Protein AF-A0A7J5XEA9-F1 (afdb_monomer_lite)

pLDDT: mean 73.23, std 20.81, range [33.41, 98.12]

Radius of gyration: 46.47 Å; chains: 1; bounding box: 151×108×105 Å

Secondary structure (DSSP, 8-state):
-------------SS----------------HHHHHHHHHHH-----HHHH-----PPPP-HHHHHTT-----STT-S-TT-HHHHHHHHHHHHHHHHHHHHHHHHHTT---SPPTT-----SS-HHHHHHHHHHHHHHHHHHHHHHHHHHHHHHHHHHHHHHHHHHHHHHHHHHHHHHHHHHHHTTS----TTT-TT---------------------S-HHHHHHHHHH-SSS--SSTTSPPTTTSS--TT--HHHHS-SS--PPP------SSHHHHHHHHHHHHHHHTS--

InterPro domains:
  IPR008610 Eukaryotic rRNA processing [PF05890] (31-267)
  IPR008610 Eukaryotic rRNA processing [PTHR13028] (9-269)

Organism: Dissostichus mawsoni (NCBI:txid36200)

Foldseek 3Di:
DDDDDDDDDDPDPPDPPDDDPPPPPPPPDVPVVVVVVVCVVVDDPDDCVVVLDDDDAFADDPVCVVVVNDPPDDPPPQDPPPPVSV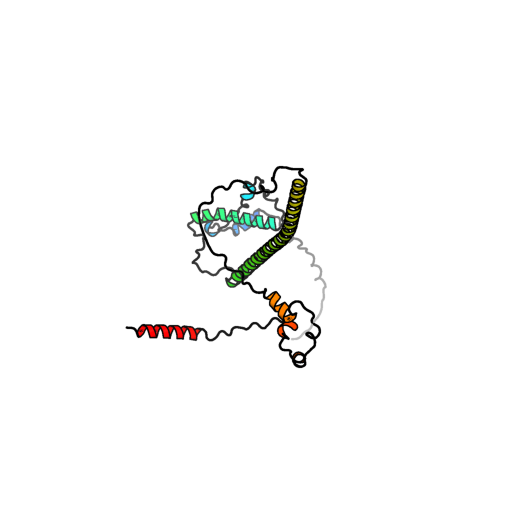VVRVVRRVVVSCVVSVVVCVVVVHDDDDDPPDDDDDPDDPVVVVVVVVVVVVVVVVVVVVVVVVVVVVCVVVVVVVVVVVVVVVVVLVVVLVVVVVCVVVVVDPDPVSVCVPPPDDPDDPDDDDDDDDDPPPDDDPVVVVCCVVPNDDDDDDPPPDQDPVNVPPCVPPPVVVVVPDPDDDDPPDPPPDPPVVVVVVVVVVVVVVVVVPD

Structure (mmCIF, N/CA/C/O backbone):
data_AF-A0A7J5XEA9-F1
#
_entry.id   AF-A0A7J5XEA9-F1
#
loop_
_atom_site.group_PDB
_atom_site.id
_atom_site.type_symbol
_atom_site.label_atom_id
_atom_site.label_alt_id
_atom_site.label_comp_id
_atom_site.label_asym_id
_atom_site.label_entity_id
_atom_site.label_seq_id
_atom_site.pdbx_PDB_ins_code
_atom_site.Cartn_x
_atom_site.Cartn_y
_atom_site.Cartn_z
_atom_site.occupancy
_atom_site.B_iso_or_equiv
_atom_site.auth_seq_id
_atom_site.auth_comp_id
_atom_site.auth_asym_id
_atom_site.auth_atom_id
_atom_site.pdbx_PDB_model_num
ATOM 1 N N . MET A 1 1 ? 85.601 32.078 -21.005 1.00 36.75 1 MET A N 1
ATOM 2 C CA . MET A 1 1 ? 85.748 33.525 -21.251 1.00 36.75 1 MET A CA 1
ATOM 3 C C . MET A 1 1 ? 84.525 34.194 -20.661 1.00 36.75 1 MET A C 1
ATOM 5 O O . MET A 1 1 ? 83.425 33.843 -21.057 1.00 36.75 1 MET A O 1
ATOM 9 N N . ILE A 1 2 ? 84.728 35.042 -19.657 1.00 41.88 2 ILE A N 1
ATOM 10 C CA . ILE A 1 2 ? 83.714 35.951 -19.114 1.00 41.88 2 ILE A CA 1
ATOM 11 C C . ILE A 1 2 ? 83.935 37.286 -19.825 1.00 41.88 2 ILE A C 1
ATOM 13 O O . ILE A 1 2 ? 85.067 37.761 -19.783 1.00 41.88 2 ILE A O 1
ATOM 17 N N . ILE A 1 3 ? 82.895 37.850 -20.447 1.00 36.53 3 ILE A N 1
ATOM 18 C CA . ILE A 1 3 ? 82.718 39.295 -20.665 1.00 36.53 3 ILE A CA 1
ATOM 19 C C . ILE A 1 3 ? 81.221 39.609 -20.518 1.00 36.53 3 ILE A C 1
ATOM 21 O O . ILE A 1 3 ? 80.367 38.798 -20.876 1.00 36.53 3 ILE A O 1
ATOM 25 N N . ASP A 1 4 ? 80.990 40.769 -19.919 1.00 33.41 4 ASP A N 1
ATOM 26 C CA . ASP A 1 4 ? 79.827 41.289 -19.219 1.00 33.41 4 ASP A CA 1
ATOM 27 C C . ASP A 1 4 ? 78.620 41.752 -20.054 1.00 33.41 4 ASP A C 1
ATOM 29 O O . ASP A 1 4 ? 78.668 41.967 -21.263 1.00 33.41 4 ASP A O 1
ATOM 33 N N . SER A 1 5 ? 77.553 41.956 -19.277 1.00 37.72 5 SER A N 1
ATOM 34 C CA . SER A 1 5 ? 76.362 42.795 -19.434 1.00 37.72 5 SER A CA 1
ATOM 35 C C . SER A 1 5 ? 76.486 44.074 -20.280 1.00 37.72 5 SER A C 1
ATOM 37 O O . SER A 1 5 ? 77.466 44.804 -20.148 1.00 37.72 5 SER A O 1
ATOM 39 N N . SER A 1 6 ? 75.396 44.463 -20.958 1.00 36.34 6 SER A N 1
ATOM 40 C CA . SER A 1 6 ? 74.521 45.581 -20.530 1.00 36.34 6 SER A CA 1
ATOM 41 C C . SER A 1 6 ? 73.713 46.193 -21.691 1.00 36.34 6 SER A C 1
ATOM 43 O O . SER A 1 6 ? 74.263 46.496 -22.747 1.00 36.34 6 SER A O 1
ATOM 45 N N . THR A 1 7 ? 72.465 46.562 -21.365 1.00 36.91 7 THR A N 1
ATOM 46 C CA . THR A 1 7 ? 71.633 47.651 -21.938 1.00 36.91 7 THR A CA 1
ATOM 47 C C . THR A 1 7 ? 70.855 47.373 -23.229 1.00 36.91 7 THR A C 1
ATOM 49 O O . THR A 1 7 ? 71.432 47.344 -24.308 1.00 36.91 7 THR A O 1
ATOM 52 N N . MET A 1 8 ? 69.524 47.265 -23.128 1.00 35.03 8 MET A N 1
ATOM 53 C CA . MET A 1 8 ? 68.585 48.356 -23.457 1.00 35.03 8 MET A CA 1
ATOM 54 C C . MET A 1 8 ? 67.147 47.846 -23.247 1.00 35.03 8 MET A C 1
ATOM 56 O O . MET A 1 8 ? 66.716 46.907 -23.912 1.00 35.03 8 MET A O 1
ATOM 60 N N . GLU A 1 9 ? 66.427 48.443 -22.302 1.00 43.31 9 GLU A N 1
ATOM 61 C CA . GLU A 1 9 ? 64.971 48.339 -22.208 1.00 43.31 9 GLU A CA 1
ATOM 62 C C . GLU A 1 9 ? 64.343 49.055 -23.413 1.00 43.31 9 GLU A C 1
ATOM 64 O O . GLU A 1 9 ? 64.758 50.160 -23.768 1.00 43.31 9 GLU A O 1
ATOM 69 N N . SER A 1 10 ? 63.335 48.440 -24.025 1.00 36.97 10 SER A N 1
ATOM 70 C CA . SER A 1 10 ? 62.311 49.152 -24.786 1.00 36.97 10 SER A CA 1
ATOM 71 C C . SER A 1 10 ? 60.970 48.499 -24.472 1.00 36.97 10 SER A C 1
ATOM 73 O O . SER A 1 10 ? 60.675 47.384 -24.901 1.00 36.97 10 SER A O 1
ATOM 75 N N . GLU A 1 11 ? 60.245 49.205 -23.618 1.00 44.25 11 GLU A N 1
ATOM 76 C CA . GLU A 1 11 ? 58.840 49.077 -23.269 1.00 44.25 11 GLU A CA 1
ATOM 77 C C . GLU A 1 11 ? 58.000 49.039 -24.552 1.00 44.25 11 GLU A C 1
ATOM 79 O O . GLU A 1 11 ? 57.943 50.056 -25.221 1.00 44.25 11 GLU A O 1
ATOM 84 N N . ASP A 1 12 ? 57.412 47.894 -24.925 1.00 39.56 12 ASP A N 1
ATOM 85 C CA . ASP A 1 12 ? 56.341 47.803 -25.947 1.00 39.56 12 ASP A CA 1
ATOM 86 C C . ASP A 1 12 ? 55.629 46.419 -25.947 1.00 39.56 12 ASP A C 1
ATOM 88 O O . ASP A 1 12 ? 55.065 45.982 -26.947 1.00 39.56 12 ASP A O 1
ATOM 92 N N . GLU A 1 13 ? 55.613 45.698 -24.818 1.00 40.38 13 GLU A N 1
ATOM 93 C CA . GLU A 1 13 ? 54.943 44.382 -24.669 1.00 40.38 13 GLU A CA 1
ATOM 94 C C . GLU A 1 13 ? 53.733 44.453 -23.711 1.00 40.38 13 GLU A C 1
ATOM 96 O O . GLU A 1 13 ? 53.419 43.514 -22.987 1.00 40.38 13 GLU A O 1
ATOM 101 N N . GLU A 1 14 ? 53.022 45.585 -23.695 1.00 41.34 14 GLU A N 1
ATOM 102 C CA . GLU A 1 14 ? 51.767 45.741 -22.944 1.00 41.34 14 GLU A CA 1
ATOM 103 C C . GLU A 1 14 ? 50.726 46.525 -23.762 1.00 41.34 14 GLU A C 1
ATOM 105 O O . GLU A 1 14 ? 50.285 47.605 -23.387 1.00 41.34 14 GLU A O 1
ATOM 110 N N . SER A 1 15 ? 50.338 46.014 -24.938 1.00 38.56 15 SER A N 1
ATOM 111 C CA . SER A 1 15 ? 49.154 46.542 -25.648 1.00 38.56 15 SER A CA 1
ATOM 112 C C . SER A 1 15 ? 48.459 45.570 -26.613 1.00 38.56 15 SER A C 1
ATOM 114 O O . SER A 1 15 ? 47.761 46.003 -27.527 1.00 38.56 15 SER A O 1
ATOM 116 N N . LEU A 1 16 ? 48.561 44.251 -26.399 1.00 37.59 16 LEU A N 1
ATOM 117 C CA . LEU A 1 16 ? 47.782 43.274 -27.180 1.00 37.59 16 LEU A CA 1
ATOM 118 C C . LEU A 1 16 ? 46.987 42.283 -26.313 1.00 37.59 16 LEU A C 1
ATOM 120 O O . LEU A 1 16 ? 46.847 41.109 -26.639 1.00 37.59 16 LEU A O 1
ATOM 124 N N . LEU A 1 17 ? 46.425 42.777 -25.207 1.00 40.62 17 LEU A N 1
ATOM 125 C CA . LEU A 1 17 ? 45.292 42.155 -24.513 1.00 40.62 17 LEU A CA 1
ATOM 126 C C . LEU A 1 17 ? 44.027 42.926 -24.896 1.00 40.62 17 LEU A C 1
ATOM 128 O O . LEU A 1 17 ? 43.591 43.830 -24.190 1.00 40.62 17 LEU A O 1
ATOM 132 N N . GLY A 1 18 ? 43.483 42.611 -26.068 1.00 43.00 18 GLY A N 1
ATOM 133 C CA . GLY A 1 18 ? 42.335 43.330 -26.616 1.00 43.00 18 GLY A CA 1
ATOM 134 C C . GLY A 1 18 ? 41.836 42.762 -27.938 1.00 43.00 18 GLY A C 1
ATOM 135 O O . GLY A 1 18 ? 41.545 43.518 -28.856 1.00 43.00 18 GLY A O 1
ATOM 136 N N . GLN A 1 19 ? 41.775 41.436 -28.062 1.00 38.62 19 GLN A N 1
ATOM 137 C CA . GLN A 1 19 ? 40.871 40.795 -29.014 1.00 38.62 19 GLN A CA 1
ATOM 138 C C . GLN A 1 19 ? 39.955 39.868 -28.228 1.00 38.62 19 GLN A C 1
ATOM 140 O O . GLN A 1 19 ? 40.273 38.720 -27.920 1.00 38.62 19 GLN A O 1
ATOM 145 N N . GLU A 1 20 ? 38.833 40.468 -27.851 1.00 44.41 20 GLU A N 1
ATOM 146 C CA . GLU A 1 20 ? 37.561 39.826 -27.571 1.00 44.41 20 GLU A CA 1
ATOM 147 C C . GLU A 1 20 ? 37.355 38.660 -28.551 1.00 44.41 20 GLU A C 1
ATOM 149 O O . GLU A 1 20 ? 37.126 38.853 -29.741 1.00 44.41 20 GLU A O 1
ATOM 154 N N . SER A 1 21 ? 37.455 37.430 -28.047 1.00 41.84 21 SER A N 1
ATOM 155 C CA . SER A 1 21 ? 36.685 36.309 -28.594 1.00 41.84 21 SER A CA 1
ATOM 156 C C . SER A 1 21 ? 35.440 36.164 -27.727 1.00 41.84 21 SER A C 1
ATOM 158 O O . SER A 1 21 ? 35.226 35.177 -27.029 1.00 41.84 21 SER A O 1
ATOM 160 N N . GLU A 1 22 ? 34.630 37.220 -27.735 1.00 46.81 22 GLU A N 1
ATOM 161 C CA . GLU A 1 22 ? 33.232 37.164 -27.332 1.00 46.81 22 GLU A CA 1
ATOM 162 C C . GLU A 1 22 ? 32.432 36.528 -28.474 1.00 46.81 22 GLU A C 1
ATOM 164 O O . GLU A 1 22 ? 31.695 37.219 -29.147 1.00 46.81 22 GLU A O 1
ATOM 169 N N . ASP A 1 23 ? 32.620 35.233 -28.744 1.00 49.41 23 ASP A N 1
ATOM 170 C CA . ASP A 1 23 ? 31.771 34.473 -29.682 1.00 49.41 23 ASP A CA 1
ATOM 171 C C . ASP A 1 23 ? 31.851 32.956 -29.406 1.00 49.41 23 ASP A C 1
ATOM 173 O O . ASP A 1 23 ? 31.978 32.123 -30.295 1.00 49.41 23 ASP A O 1
ATOM 177 N N . GLU A 1 24 ? 31.761 32.565 -28.135 1.00 50.09 24 GLU A N 1
ATOM 178 C CA . GLU A 1 24 ? 31.388 31.195 -27.731 1.00 50.09 24 GLU A CA 1
ATOM 179 C C . GLU A 1 24 ? 30.190 31.261 -26.765 1.00 50.09 24 GLU A C 1
ATOM 181 O O . GLU A 1 24 ? 30.040 30.465 -25.843 1.00 50.09 24 GLU A O 1
ATOM 186 N N . ASN A 1 25 ? 29.295 32.231 -26.970 1.00 50.66 25 ASN A N 1
ATOM 187 C CA . ASN A 1 25 ? 27.903 32.072 -26.569 1.00 50.66 25 ASN A CA 1
ATOM 188 C C . ASN A 1 25 ? 27.158 31.556 -27.797 1.00 50.66 25 ASN A C 1
ATOM 190 O O . ASN A 1 25 ? 26.399 32.287 -28.431 1.00 50.66 25 ASN A O 1
ATOM 194 N N . SER A 1 26 ? 27.437 30.301 -28.175 1.00 55.16 26 SER A N 1
ATOM 195 C CA . SER A 1 26 ? 26.545 29.608 -29.092 1.00 55.16 26 SER A CA 1
ATOM 196 C C . SER A 1 26 ? 25.183 29.606 -28.418 1.00 55.16 26 SER A C 1
ATOM 198 O O . SER A 1 26 ? 24.963 28.954 -27.396 1.00 55.16 26 SER A O 1
ATOM 200 N N . GLU A 1 27 ? 24.270 30.408 -28.958 1.00 55.38 27 GLU A N 1
ATOM 201 C CA . GLU A 1 27 ? 22.857 30.166 -28.780 1.00 55.38 27 GLU A CA 1
ATOM 202 C C . GLU A 1 27 ? 22.668 28.684 -29.096 1.00 55.38 27 GLU A C 1
ATOM 204 O O . GLU A 1 27 ? 22.742 28.261 -30.254 1.00 55.38 27 GLU A O 1
ATOM 209 N N . LEU A 1 28 ? 22.495 27.877 -28.046 1.00 59.16 28 LEU A N 1
ATOM 210 C CA . LEU A 1 28 ? 21.941 26.535 -28.114 1.00 59.16 28 LEU A CA 1
ATOM 211 C C . LEU A 1 28 ? 20.510 26.707 -28.622 1.00 59.16 28 LEU A C 1
ATOM 213 O O . LEU A 1 28 ? 19.538 26.617 -27.879 1.00 59.16 28 LEU A O 1
ATOM 217 N N . SER A 1 29 ? 20.395 27.061 -29.897 1.00 63.94 29 SER A N 1
ATOM 218 C CA . SER A 1 29 ? 19.167 26.989 -30.645 1.00 63.94 29 SER A CA 1
ATOM 219 C C . SER A 1 29 ? 18.754 25.526 -30.591 1.00 63.94 29 SER A C 1
ATOM 221 O O . SER A 1 29 ? 19.575 24.635 -30.829 1.00 63.94 29 SER A O 1
ATOM 223 N N . ASP A 1 30 ? 17.503 25.275 -30.206 1.00 72.62 30 ASP A N 1
ATOM 224 C CA . ASP A 1 30 ? 16.871 23.956 -30.254 1.00 72.62 30 ASP A CA 1
ATOM 225 C C . ASP A 1 30 ? 16.824 23.485 -31.720 1.00 72.62 30 ASP A C 1
ATOM 227 O O . ASP A 1 30 ? 15.799 23.535 -32.400 1.00 72.62 30 ASP A O 1
ATOM 231 N N . SER A 1 31 ? 17.976 23.075 -32.251 1.00 84.81 31 SER A N 1
ATOM 232 C CA . SER A 1 31 ? 18.113 22.580 -33.608 1.00 84.81 31 SER A CA 1
ATOM 233 C C . SER A 1 31 ? 17.570 21.160 -33.635 1.00 84.81 31 SER A C 1
ATOM 235 O O . SER A 1 31 ? 18.236 20.190 -33.259 1.00 84.81 31 SER A O 1
ATOM 237 N N . GLU A 1 32 ? 16.319 21.041 -34.076 1.00 88.31 32 GLU A N 1
ATOM 238 C CA . GLU A 1 32 ? 15.626 19.763 -34.230 1.00 88.31 32 GLU A CA 1
ATOM 239 C C . GLU A 1 32 ? 16.430 18.793 -35.117 1.00 88.31 32 GLU A C 1
ATOM 241 O O . GLU A 1 32 ? 16.451 17.583 -34.884 1.00 88.31 32 GLU A O 1
ATOM 246 N N . GLU A 1 33 ? 17.138 19.323 -36.116 1.00 88.19 33 GLU A N 1
ATOM 247 C CA . GLU A 1 33 ? 17.995 18.554 -37.018 1.00 88.19 33 GLU A CA 1
ATOM 248 C C . GLU A 1 33 ? 19.217 17.977 -36.296 1.00 88.19 33 GLU A C 1
ATOM 250 O O . GLU A 1 33 ? 19.519 16.793 -36.466 1.00 88.19 33 GLU A O 1
ATOM 255 N N . GLY A 1 34 ? 19.862 18.762 -35.426 1.00 88.38 34 GLY A N 1
ATOM 256 C CA . GLY A 1 34 ? 20.965 18.290 -34.585 1.00 88.38 34 GLY A CA 1
ATOM 257 C C . GLY A 1 34 ? 20.526 17.180 -33.625 1.00 88.38 34 GLY A C 1
ATOM 258 O O . GLY A 1 34 ? 21.186 16.145 -33.519 1.00 88.38 34 GLY A O 1
ATOM 259 N N . LEU A 1 35 ? 19.355 17.327 -32.995 1.00 90.69 35 LEU A N 1
ATOM 260 C CA . LEU A 1 35 ? 18.785 16.293 -32.122 1.00 90.69 35 LEU A CA 1
ATOM 261 C C . LEU A 1 35 ? 18.461 14.999 -32.883 1.00 90.69 35 LEU A C 1
ATOM 263 O O . LEU A 1 35 ? 18.727 13.906 -32.379 1.00 90.69 35 LEU A O 1
ATOM 267 N N . LYS A 1 36 ? 17.936 15.099 -34.111 1.00 91.75 36 LYS A N 1
ATOM 268 C CA . LYS A 1 36 ? 17.679 13.937 -34.980 1.00 91.75 36 LYS A CA 1
ATOM 269 C C . LYS A 1 36 ? 18.969 13.221 -35.376 1.00 91.75 36 LYS A C 1
ATOM 271 O O . LYS A 1 36 ? 18.996 11.990 -35.360 1.00 91.75 36 LYS A O 1
ATOM 276 N N . GLN A 1 37 ? 20.032 13.961 -35.692 1.00 91.50 37 GLN A N 1
ATOM 277 C CA . GLN A 1 37 ? 21.344 13.387 -36.013 1.00 91.50 37 GLN A CA 1
ATOM 278 C C . GLN A 1 37 ? 21.955 12.669 -34.801 1.00 91.50 37 GLN A C 1
ATOM 280 O O . GLN A 1 37 ? 22.388 11.521 -34.918 1.00 91.50 37 GLN A O 1
ATOM 285 N N . CYS A 1 38 ? 21.900 13.283 -33.617 1.00 91.38 38 CYS A N 1
ATOM 286 C CA . CYS A 1 38 ? 22.319 12.650 -32.365 1.00 91.38 38 CYS A CA 1
ATOM 287 C C . CYS A 1 38 ? 21.506 11.382 -32.064 1.00 91.38 38 CYS A C 1
ATOM 289 O O . CYS A 1 38 ? 22.073 10.342 -31.725 1.00 91.38 38 CYS A O 1
ATOM 291 N N . LEU A 1 39 ? 20.180 11.429 -32.238 1.00 90.81 39 LEU A N 1
ATOM 292 C CA . LEU A 1 39 ? 19.314 10.264 -32.055 1.00 90.81 39 LEU A CA 1
ATOM 293 C C . LEU A 1 39 ? 19.676 9.142 -33.029 1.00 90.81 39 LEU A C 1
ATOM 295 O O . LEU A 1 39 ? 19.713 7.987 -32.615 1.00 90.81 39 LEU A O 1
ATOM 299 N N . ALA A 1 40 ? 19.983 9.459 -34.289 1.00 89.88 40 ALA A N 1
ATOM 300 C CA . ALA A 1 40 ? 20.430 8.472 -35.269 1.00 89.88 40 ALA A CA 1
ATOM 301 C C . ALA A 1 40 ? 21.749 7.796 -34.855 1.00 89.88 40 ALA A C 1
ATOM 303 O O . ALA A 1 40 ? 21.901 6.596 -35.063 1.00 89.88 40 ALA A O 1
ATOM 304 N N . GLY A 1 41 ? 22.662 8.529 -34.207 1.00 91.31 41 GLY A N 1
ATOM 305 C CA . GLY A 1 41 ? 23.898 7.965 -33.656 1.00 91.31 41 GLY A CA 1
ATOM 306 C C . GLY A 1 41 ? 23.674 6.997 -32.485 1.00 91.31 41 GLY A C 1
ATOM 307 O O . GLY A 1 41 ? 24.395 6.008 -32.357 1.00 91.31 41 GLY A O 1
ATOM 308 N N . PHE A 1 42 ? 22.668 7.246 -31.637 1.00 89.12 42 PHE A N 1
ATOM 309 C CA . PHE A 1 42 ? 22.368 6.400 -30.470 1.00 89.12 42 PHE A CA 1
ATOM 310 C C . PHE A 1 42 ? 21.376 5.269 -30.745 1.00 89.12 42 PHE A C 1
ATOM 312 O O . PHE A 1 42 ? 21.361 4.265 -30.022 1.00 89.12 42 PHE A O 1
ATOM 319 N N . ARG A 1 43 ? 20.509 5.433 -31.746 1.00 88.38 43 ARG A N 1
ATOM 320 C CA . ARG A 1 43 ? 19.408 4.513 -32.018 1.00 88.38 43 ARG A CA 1
ATOM 321 C C . ARG A 1 43 ? 19.946 3.159 -32.472 1.00 88.38 43 ARG A C 1
ATOM 323 O O . ARG A 1 43 ? 20.556 3.029 -33.526 1.00 88.38 43 ARG A O 1
ATOM 330 N N . LYS A 1 44 ? 19.640 2.126 -31.688 1.00 86.81 44 LYS A N 1
ATOM 331 C CA . LYS A 1 44 ? 19.866 0.724 -32.052 1.00 86.81 44 LYS A CA 1
ATOM 332 C C . LYS A 1 44 ? 18.547 0.098 -32.489 1.00 86.81 44 LYS A C 1
ATOM 334 O O . LYS A 1 44 ? 17.602 0.018 -31.699 1.00 86.81 44 LYS A O 1
ATOM 339 N N . ASP A 1 45 ? 18.485 -0.370 -33.729 1.00 85.56 45 ASP A N 1
ATOM 340 C CA . ASP A 1 45 ? 17.323 -1.090 -34.253 1.00 85.56 45 ASP A CA 1
ATOM 341 C C . ASP A 1 45 ? 17.370 -2.561 -33.807 1.00 85.56 45 ASP A C 1
ATOM 343 O O . ASP A 1 45 ? 17.749 -3.460 -34.552 1.00 85.56 45 ASP A O 1
ATOM 347 N N . LEU A 1 46 ? 17.017 -2.791 -32.541 1.00 88.88 46 LEU A N 1
ATOM 348 C CA . LEU A 1 46 ? 16.886 -4.124 -31.946 1.00 88.88 46 LEU A CA 1
ATOM 349 C C . LEU A 1 46 ? 15.427 -4.610 -32.007 1.00 88.88 46 LEU A C 1
ATOM 351 O O . LEU A 1 46 ? 14.504 -3.782 -31.954 1.00 88.88 46 LEU A O 1
ATOM 355 N N . PRO A 1 47 ? 15.185 -5.934 -32.069 1.00 89.19 47 PRO A N 1
ATOM 356 C CA . PRO A 1 47 ? 13.852 -6.494 -31.894 1.00 89.19 47 PRO A CA 1
ATOM 357 C C . PRO A 1 47 ? 13.236 -6.030 -30.571 1.00 89.19 47 PRO A C 1
ATOM 359 O O . PRO A 1 47 ? 13.904 -5.978 -29.540 1.00 89.19 47 PRO A O 1
ATOM 362 N N . TRP A 1 48 ? 11.935 -5.734 -30.576 1.00 88.00 48 TRP A N 1
ATOM 363 C CA . TRP A 1 48 ? 11.250 -5.219 -29.385 1.00 88.00 48 TRP A CA 1
ATOM 364 C C . TRP A 1 48 ? 11.399 -6.129 -28.154 1.00 88.00 48 TRP A C 1
ATOM 366 O O . TRP A 1 48 ? 11.542 -5.627 -27.045 1.00 88.00 48 TRP A O 1
ATOM 376 N N . ALA A 1 49 ? 11.449 -7.452 -28.341 1.00 86.81 49 ALA A N 1
ATOM 377 C CA . ALA A 1 49 ? 11.627 -8.414 -27.251 1.00 86.81 49 ALA A CA 1
ATOM 378 C C . ALA A 1 49 ? 12.926 -8.209 -26.441 1.00 86.81 49 ALA A C 1
ATOM 380 O O . ALA A 1 49 ? 12.976 -8.606 -25.281 1.00 86.81 49 ALA A O 1
ATOM 381 N N . GLU A 1 50 ? 13.953 -7.584 -27.025 1.00 88.19 50 GLU A N 1
ATOM 382 C CA . GLU A 1 50 ? 15.211 -7.257 -26.339 1.00 88.19 50 GLU A CA 1
ATOM 383 C C . GLU A 1 50 ? 15.181 -5.872 -25.682 1.00 88.19 50 GLU A C 1
ATOM 385 O O . GLU A 1 50 ? 15.883 -5.637 -24.700 1.00 88.19 50 GLU A O 1
ATOM 390 N N . ARG A 1 51 ? 14.360 -4.953 -26.204 1.00 89.31 51 ARG A N 1
ATOM 391 C CA . ARG A 1 51 ? 14.204 -3.600 -25.654 1.00 89.31 51 ARG A CA 1
ATOM 392 C C . ARG A 1 51 ? 13.216 -3.553 -24.491 1.00 89.31 51 ARG A C 1
ATOM 394 O O . ARG A 1 51 ? 13.463 -2.846 -23.518 1.00 89.31 51 ARG A O 1
ATOM 401 N N . LEU A 1 52 ? 12.114 -4.305 -24.598 1.00 89.56 52 LEU A N 1
ATOM 402 C CA . LEU A 1 52 ? 10.992 -4.343 -23.648 1.00 89.56 52 LEU A CA 1
ATOM 403 C C . LEU A 1 52 ? 10.457 -2.952 -23.268 1.00 89.56 52 LEU A C 1
ATOM 405 O O . LEU A 1 52 ? 9.916 -2.751 -22.179 1.00 89.56 52 LEU A O 1
ATOM 409 N N . ASP A 1 53 ? 10.601 -1.990 -24.176 1.00 90.88 53 ASP A N 1
ATOM 410 C CA . ASP A 1 53 ? 10.183 -0.610 -24.017 1.00 90.88 53 ASP A CA 1
ATOM 411 C C . ASP A 1 53 ? 8.722 -0.432 -24.445 1.00 90.88 53 ASP A C 1
ATOM 413 O O . ASP A 1 53 ? 8.284 -0.951 -25.471 1.00 90.88 53 ASP A O 1
ATOM 417 N N . MET A 1 54 ? 7.942 0.288 -23.636 1.00 89.62 54 MET A N 1
ATOM 418 C CA . MET A 1 54 ? 6.533 0.584 -23.908 1.00 89.62 54 MET A CA 1
ATOM 419 C C . MET A 1 54 ? 6.247 2.043 -23.572 1.00 89.62 54 MET A C 1
ATOM 421 O O . MET A 1 54 ? 6.506 2.499 -22.457 1.00 89.62 54 MET A O 1
ATOM 425 N N . THR A 1 55 ? 5.676 2.767 -24.527 1.00 89.81 55 THR A N 1
ATOM 426 C CA . THR A 1 55 ? 5.275 4.167 -24.378 1.00 89.81 55 THR A CA 1
ATOM 427 C C . THR A 1 55 ? 3.755 4.251 -24.330 1.00 89.81 55 THR A C 1
ATOM 429 O O . THR A 1 55 ? 3.084 4.445 -25.340 1.00 89.81 55 THR A O 1
ATOM 432 N N . ASN A 1 56 ? 3.204 4.091 -23.126 1.00 86.81 56 ASN A N 1
ATOM 433 C CA . ASN A 1 56 ? 1.760 4.009 -22.928 1.00 86.81 56 ASN A CA 1
ATOM 434 C C . ASN A 1 56 ? 1.200 5.202 -22.153 1.00 86.81 56 ASN A C 1
ATOM 436 O O . ASN A 1 56 ? 1.838 5.758 -21.253 1.00 86.81 56 ASN A O 1
ATOM 440 N N . LEU A 1 57 ? -0.047 5.528 -22.488 1.00 84.62 57 LEU A N 1
ATOM 441 C CA . LEU A 1 57 ? -0.917 6.405 -21.711 1.00 84.62 57 LEU A CA 1
ATOM 442 C C . LEU A 1 57 ? -1.444 5.673 -20.460 1.00 84.62 57 LEU A C 1
ATOM 444 O O . LEU A 1 57 ? -1.439 4.439 -20.423 1.00 84.62 57 LEU A O 1
ATOM 448 N N . PRO A 1 58 ? -1.885 6.401 -19.417 1.00 84.75 58 PRO A N 1
ATOM 449 C CA . PRO A 1 58 ? -2.423 5.790 -18.203 1.00 84.75 58 PRO A CA 1
ATOM 450 C C . PRO A 1 58 ? -3.638 4.899 -18.486 1.00 84.75 58 PRO A C 1
ATOM 452 O O . PRO A 1 58 ? -4.503 5.240 -19.293 1.00 84.75 58 PRO A O 1
ATOM 455 N N . ALA A 1 59 ? -3.723 3.771 -17.773 1.00 83.75 59 ALA A N 1
ATOM 456 C CA . ALA A 1 59 ? -4.872 2.880 -17.852 1.00 83.75 59 ALA A CA 1
ATOM 457 C C . ALA A 1 59 ? -6.147 3.593 -17.392 1.00 83.75 59 ALA A C 1
ATOM 459 O O . ALA A 1 59 ? -6.160 4.319 -16.394 1.00 83.75 59 ALA A O 1
ATOM 460 N N . GLU A 1 60 ? -7.240 3.324 -18.095 1.00 75.25 60 GLU A N 1
ATOM 461 C CA . GLU A 1 60 ? -8.544 3.857 -17.744 1.00 75.25 60 GLU A CA 1
ATOM 462 C C . GLU A 1 60 ? -9.038 3.270 -16.419 1.00 75.25 60 GLU A C 1
ATOM 464 O O . GLU A 1 60 ? -8.954 2.064 -16.166 1.00 75.25 60 GLU A O 1
ATOM 469 N N . ASP A 1 61 ? -9.601 4.121 -15.565 1.00 73.44 61 ASP A N 1
ATOM 470 C CA . ASP A 1 61 ? -10.084 3.674 -14.269 1.00 73.44 61 ASP A CA 1
ATOM 471 C C . ASP A 1 61 ? -11.471 3.022 -14.391 1.00 73.44 61 ASP A C 1
ATOM 473 O O . ASP A 1 61 ? -12.501 3.692 -14.491 1.00 73.44 61 ASP A O 1
ATOM 477 N N . ILE A 1 62 ? -11.485 1.688 -14.395 1.00 71.00 62 ILE A N 1
ATOM 478 C CA . ILE A 1 62 ? -12.689 0.856 -14.546 1.00 71.00 62 ILE A CA 1
ATOM 479 C C . ILE A 1 62 ? -13.731 1.181 -13.464 1.00 71.00 62 ILE A C 1
ATOM 481 O O . ILE A 1 62 ? -14.930 1.155 -13.738 1.00 71.00 62 ILE A O 1
ATOM 485 N N . ILE A 1 63 ? -13.290 1.529 -12.249 1.00 69.12 63 ILE A N 1
ATOM 486 C CA . ILE A 1 63 ? -14.186 1.838 -11.125 1.00 69.12 63 ILE A CA 1
ATOM 487 C C . ILE A 1 63 ? -14.878 3.184 -11.364 1.00 69.12 63 ILE A C 1
ATOM 489 O O . ILE A 1 63 ? -16.099 3.269 -11.271 1.00 69.12 63 ILE A O 1
ATOM 493 N N . TYR A 1 64 ? -14.132 4.212 -11.773 1.00 67.44 64 TYR A N 1
ATOM 494 C CA . TYR A 1 64 ? -14.714 5.520 -12.102 1.00 67.44 64 TYR A CA 1
ATOM 495 C C . TYR A 1 64 ? -15.636 5.455 -13.321 1.00 67.44 64 TYR A C 1
ATOM 497 O O . TYR A 1 64 ? -16.690 6.093 -13.328 1.00 67.44 64 TYR A O 1
ATOM 505 N N . LYS A 1 65 ? -15.280 4.640 -14.323 1.00 64.56 65 LYS A N 1
ATOM 506 C CA . LYS A 1 65 ? -16.145 4.361 -15.474 1.00 64.56 65 LYS A CA 1
ATOM 507 C C . LYS A 1 65 ? -17.452 3.686 -15.059 1.00 64.56 65 LYS A C 1
ATOM 509 O O . LYS A 1 65 ? -18.509 4.085 -15.542 1.00 64.56 65 LYS A O 1
ATOM 514 N N . ALA A 1 66 ? -17.393 2.705 -14.159 1.00 63.75 66 ALA A N 1
ATOM 515 C CA . ALA A 1 66 ? -18.578 2.027 -13.636 1.00 63.75 66 ALA A CA 1
ATOM 516 C C . ALA A 1 66 ? -19.461 2.956 -12.782 1.00 63.75 66 ALA A C 1
ATOM 518 O O . ALA A 1 66 ? -20.682 2.839 -12.808 1.00 63.75 66 ALA A O 1
ATOM 519 N N . GLU A 1 67 ? -18.863 3.920 -12.079 1.00 70.31 67 GLU A N 1
ATOM 520 C CA . GLU A 1 67 ? -19.572 4.952 -11.308 1.00 70.31 67 GLU A CA 1
ATOM 521 C C . GLU A 1 67 ? -20.142 6.095 -12.174 1.00 70.31 67 GLU A C 1
ATOM 523 O O . GLU A 1 67 ? -20.721 7.044 -11.644 1.00 70.31 67 GLU A O 1
ATOM 528 N N . GLY A 1 68 ? -19.992 6.038 -13.505 1.00 55.84 68 GLY A N 1
ATOM 529 C CA . GLY A 1 68 ? -20.525 7.042 -14.433 1.00 55.84 68 GLY A CA 1
ATOM 530 C C . GLY A 1 68 ? -19.837 8.411 -14.352 1.00 55.84 68 GLY A C 1
ATOM 531 O O . GLY A 1 68 ? -20.278 9.366 -14.994 1.00 55.84 68 GLY A O 1
ATOM 532 N N . LYS A 1 69 ? -18.741 8.529 -13.593 1.00 56.91 69 LYS A N 1
ATOM 533 C CA . LYS A 1 69 ? -17.898 9.725 -13.588 1.00 56.91 69 LYS A CA 1
ATOM 534 C C . LYS A 1 69 ? -16.966 9.654 -14.792 1.00 56.91 69 LYS A C 1
ATOM 536 O O . LYS A 1 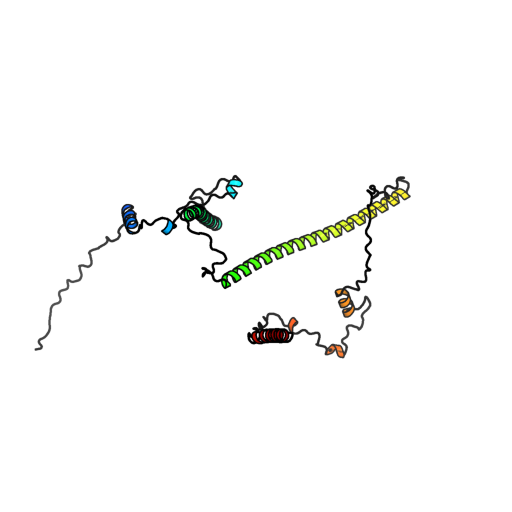69 ? -16.186 8.715 -14.934 1.00 56.91 69 LYS A O 1
ATOM 541 N N . LYS A 1 70 ? -17.045 10.655 -15.676 1.00 52.31 70 LYS A N 1
ATOM 542 C CA . LYS A 1 70 ? -16.092 10.794 -16.787 1.00 52.31 70 LYS A CA 1
ATOM 543 C C . LYS A 1 70 ? -14.669 10.795 -16.209 1.00 52.31 70 LYS A C 1
ATOM 545 O O . LYS A 1 70 ? -14.464 11.463 -15.192 1.00 52.31 70 LYS A O 1
ATOM 550 N N . PRO A 1 71 ? -13.705 10.074 -16.812 1.00 54.53 71 PRO A N 1
ATOM 551 C CA . PRO A 1 71 ? -12.322 10.154 -16.370 1.00 54.53 71 PRO A CA 1
ATOM 552 C C . PRO A 1 71 ? -11.892 11.618 -16.482 1.00 54.53 71 PRO A C 1
ATOM 554 O O . PRO A 1 71 ? -11.901 12.185 -17.573 1.00 54.53 71 PRO A O 1
ATOM 557 N N . ALA A 1 72 ? -11.602 12.247 -15.342 1.00 50.78 72 ALA A N 1
ATOM 558 C CA . ALA A 1 72 ? -11.216 13.656 -15.299 1.00 50.78 72 ALA A CA 1
ATOM 559 C C . ALA A 1 72 ? -9.871 13.891 -16.000 1.00 50.78 72 ALA A C 1
ATOM 561 O O . ALA A 1 72 ? -9.600 14.977 -16.488 1.00 50.78 72 ALA A O 1
ATOM 562 N N . VAL A 1 73 ? -9.047 12.852 -16.120 1.00 54.91 73 VAL A N 1
ATOM 563 C CA . VAL A 1 73 ? -7.679 13.007 -16.593 1.00 54.91 73 VAL A CA 1
ATOM 564 C C . VAL A 1 73 ? -7.603 12.731 -18.091 1.00 54.91 73 VAL A C 1
ATOM 566 O O . VAL A 1 73 ? -7.275 11.632 -18.533 1.00 54.91 73 VAL A O 1
ATOM 569 N N . LYS A 1 74 ? -7.910 13.756 -18.888 1.00 54.53 74 LYS A N 1
ATOM 570 C CA . LYS A 1 74 ? -7.225 13.932 -20.174 1.00 54.53 74 LYS A CA 1
ATOM 571 C C . LYS A 1 74 ? -5.803 14.419 -19.866 1.00 54.53 74 LYS A C 1
ATOM 573 O O . LYS A 1 74 ? -5.604 15.105 -18.864 1.00 54.53 74 LYS A O 1
ATOM 578 N N . ASN A 1 75 ? -4.825 14.026 -20.683 1.00 50.72 75 ASN A N 1
ATOM 579 C CA . ASN A 1 75 ? -3.416 14.405 -20.512 1.00 50.72 75 ASN A CA 1
ATOM 580 C C . ASN A 1 75 ? -3.291 15.909 -20.192 1.00 50.72 75 ASN A C 1
ATOM 582 O O . ASN A 1 75 ? -3.691 16.729 -21.015 1.00 50.72 75 ASN A O 1
ATOM 586 N N . GLY A 1 76 ? -2.773 16.246 -19.003 1.00 57.88 76 GLY A N 1
ATOM 587 C CA . GLY A 1 76 ? -2.485 17.627 -18.589 1.00 57.88 76 GLY A CA 1
ATOM 588 C C . GLY A 1 76 ? -3.289 18.187 -17.407 1.00 57.88 76 GLY A C 1
ATOM 589 O O . GLY A 1 76 ? -2.893 19.223 -16.893 1.00 57.88 76 GLY A O 1
ATOM 590 N N . ASP A 1 77 ? -4.352 17.521 -16.938 1.00 64.75 77 ASP A N 1
ATOM 591 C CA . ASP A 1 77 ? -5.205 18.047 -15.843 1.00 64.75 77 ASP A CA 1
ATOM 592 C C . ASP A 1 77 ? -4.907 17.421 -14.462 1.00 64.75 77 ASP A C 1
ATOM 594 O O . ASP A 1 77 ? -5.699 17.508 -13.524 1.00 64.75 77 ASP A O 1
ATOM 598 N N . VAL A 1 78 ? -3.772 16.724 -14.326 1.00 69.88 78 VAL A N 1
ATOM 599 C CA . VAL A 1 78 ? -3.316 16.212 -13.024 1.00 69.88 78 VAL A CA 1
ATOM 600 C C . VAL A 1 78 ? -2.628 17.348 -12.292 1.00 69.88 78 VAL A C 1
ATOM 602 O O . VAL A 1 78 ? -1.647 17.888 -12.799 1.00 69.88 78 VAL A O 1
ATOM 605 N N . ASN A 1 79 ? -3.101 17.678 -11.091 1.00 80.69 79 ASN A N 1
ATOM 606 C CA . ASN A 1 79 ? -2.416 18.647 -10.251 1.00 80.69 79 ASN A CA 1
ATOM 607 C C . ASN A 1 79 ? -1.042 18.078 -9.835 1.00 80.69 79 ASN A C 1
ATOM 609 O O . ASN A 1 79 ? -1.010 17.089 -9.095 1.00 80.69 79 ASN A O 1
ATOM 613 N N . PRO A 1 80 ? 0.086 18.665 -10.284 1.00 80.94 80 PRO A N 1
ATOM 614 C CA . PRO A 1 80 ? 1.414 18.144 -9.974 1.00 80.94 80 PRO A CA 1
ATOM 615 C C . PRO A 1 80 ? 1.753 18.232 -8.482 1.00 80.94 80 PRO A C 1
ATOM 617 O O . PRO A 1 80 ? 2.565 17.432 -8.017 1.00 80.94 80 PRO A O 1
ATOM 620 N N . ASP A 1 81 ? 1.114 19.133 -7.731 1.00 88.56 81 ASP A N 1
ATOM 621 C CA . ASP A 1 81 ? 1.360 19.332 -6.299 1.00 88.56 81 ASP A CA 1
ATOM 622 C C . ASP A 1 81 ? 0.597 18.329 -5.414 1.00 88.56 81 ASP A C 1
ATOM 624 O O . ASP A 1 81 ? 0.915 18.171 -4.234 1.00 88.56 81 ASP A O 1
ATOM 628 N N . ASP A 1 82 ? -0.403 17.625 -5.960 1.00 90.81 82 ASP A N 1
ATOM 629 C CA . ASP A 1 82 ? -1.115 16.568 -5.238 1.00 90.81 82 ASP A CA 1
ATOM 630 C C . ASP A 1 82 ? -0.416 15.217 -5.437 1.00 90.81 82 ASP A C 1
ATOM 632 O O . ASP A 1 82 ? -0.621 14.506 -6.427 1.00 90.81 82 ASP A O 1
ATOM 636 N N . ASP A 1 83 ? 0.388 14.838 -4.443 1.00 92.19 83 ASP A N 1
ATOM 637 C CA . ASP A 1 83 ? 1.105 13.564 -4.408 1.00 92.19 83 ASP A CA 1
ATOM 638 C C . ASP A 1 83 ? 0.189 12.356 -4.648 1.00 92.19 83 ASP A C 1
ATOM 640 O O . ASP A 1 83 ? 0.586 11.418 -5.333 1.00 92.19 83 ASP A O 1
ATOM 644 N N . PHE A 1 84 ? -1.046 12.345 -4.133 1.00 88.81 84 PHE A N 1
ATOM 645 C CA . PHE A 1 84 ? -1.921 11.182 -4.302 1.00 88.81 84 PHE A CA 1
ATOM 646 C C . PHE A 1 84 ? -2.384 11.022 -5.746 1.00 88.81 84 PHE A C 1
ATOM 648 O O . PHE A 1 84 ? -2.447 9.898 -6.250 1.00 88.81 84 PHE A O 1
ATOM 655 N N . GLN A 1 85 ? -2.699 12.132 -6.412 1.00 86.50 85 GLN A N 1
ATOM 656 C CA . GLN A 1 85 ? -3.085 12.114 -7.821 1.00 86.50 85 GLN A CA 1
ATOM 657 C C . GLN A 1 85 ? -1.899 11.732 -8.703 1.00 86.50 85 GLN A C 1
ATOM 659 O O . GLN A 1 85 ? -2.048 10.902 -9.602 1.00 86.50 85 GLN A O 1
ATOM 664 N N . ARG A 1 86 ? -0.714 12.267 -8.397 1.00 88.81 86 ARG A N 1
ATOM 665 C CA . ARG A 1 86 ? 0.525 11.975 -9.119 1.00 88.81 86 ARG A CA 1
ATOM 666 C C . ARG A 1 86 ? 0.946 10.507 -8.984 1.00 88.81 86 ARG A C 1
ATOM 668 O O . ARG A 1 86 ? 1.180 9.842 -9.990 1.00 88.81 86 ARG A O 1
ATOM 675 N N . GLU A 1 87 ? 0.949 9.959 -7.770 1.00 90.94 87 GLU A N 1
ATOM 676 C CA . GLU A 1 87 ? 1.251 8.539 -7.525 1.00 90.94 87 GLU A CA 1
ATOM 677 C C . GLU A 1 87 ? 0.212 7.612 -8.172 1.00 90.94 87 GLU A C 1
ATOM 679 O O . GLU A 1 87 ? 0.560 6.576 -8.746 1.00 90.94 87 GLU A O 1
ATOM 684 N N . MET A 1 88 ? -1.073 7.989 -8.136 1.00 88.81 88 MET A N 1
ATOM 685 C CA . MET A 1 88 ? -2.122 7.230 -8.817 1.00 88.81 88 MET A CA 1
ATOM 686 C C . MET A 1 88 ? -1.914 7.233 -10.334 1.00 88.81 88 MET A C 1
ATOM 688 O O . MET A 1 88 ? -2.073 6.192 -10.969 1.00 88.81 88 MET A O 1
ATOM 692 N N . PHE A 1 89 ? -1.518 8.363 -10.921 1.00 88.12 89 PHE A N 1
ATOM 693 C CA . PHE A 1 89 ? -1.215 8.452 -12.347 1.00 88.12 89 PHE A CA 1
ATOM 694 C C . PHE A 1 89 ? -0.068 7.511 -12.743 1.00 88.12 89 PHE A C 1
ATOM 696 O O . PHE A 1 89 ? -0.231 6.708 -13.664 1.00 88.12 89 PHE A O 1
ATOM 703 N N . PHE A 1 90 ? 1.046 7.524 -12.002 1.00 90.38 90 PHE A N 1
ATOM 704 C CA . PHE A 1 90 ? 2.171 6.611 -12.243 1.00 90.38 90 PHE A CA 1
ATOM 705 C C . PHE A 1 90 ? 1.767 5.145 -12.105 1.00 90.38 90 PHE A C 1
ATOM 707 O O . PHE A 1 90 ? 2.133 4.310 -12.935 1.00 90.38 90 PHE A O 1
ATOM 714 N N . TYR A 1 91 ? 0.956 4.829 -11.094 1.00 92.31 91 TYR A N 1
ATOM 715 C CA . TYR A 1 91 ? 0.427 3.484 -10.909 1.00 92.31 91 TYR A CA 1
ATOM 716 C C . TYR A 1 91 ? -0.420 3.030 -12.105 1.00 92.31 91 TYR A C 1
ATOM 718 O O . TYR A 1 91 ? -0.262 1.909 -12.587 1.00 92.31 91 TYR A O 1
ATOM 726 N N . ARG A 1 92 ? -1.292 3.901 -12.626 1.00 90.31 92 ARG A N 1
ATOM 727 C CA . ARG A 1 92 ? -2.138 3.601 -13.792 1.00 90.31 92 ARG A CA 1
ATOM 728 C C . ARG A 1 92 ? -1.338 3.480 -15.081 1.00 90.31 92 ARG A C 1
ATOM 730 O O . ARG A 1 92 ? -1.657 2.627 -15.905 1.00 90.31 92 ARG A O 1
ATOM 737 N N . GLN A 1 93 ? -0.297 4.287 -15.255 1.00 91.19 93 GLN A N 1
ATOM 738 C CA . GLN A 1 93 ? 0.610 4.167 -16.393 1.00 91.19 93 GLN A CA 1
ATOM 739 C C . GLN A 1 93 ? 1.365 2.834 -16.363 1.00 91.19 93 GLN A C 1
ATOM 741 O O . GLN A 1 93 ? 1.362 2.109 -17.356 1.00 91.19 93 GLN A O 1
ATOM 746 N N . ALA A 1 94 ? 1.909 2.448 -15.205 1.00 93.62 94 ALA A N 1
ATOM 747 C CA . ALA A 1 94 ? 2.533 1.139 -15.020 1.00 93.62 94 ALA A CA 1
ATOM 748 C C . ALA A 1 94 ? 1.535 -0.022 -15.203 1.00 93.62 94 ALA A C 1
ATOM 750 O O . ALA A 1 94 ? 1.884 -1.089 -15.699 1.00 93.62 94 ALA A O 1
ATOM 751 N N . GLN A 1 95 ? 0.271 0.170 -14.824 1.00 92.81 95 GLN A N 1
ATOM 752 C CA . GLN A 1 95 ? -0.770 -0.826 -15.057 1.00 92.81 95 GLN A CA 1
ATOM 753 C C . GLN A 1 95 ? -1.033 -1.029 -16.556 1.00 92.81 95 GLN A C 1
ATOM 755 O O . GLN A 1 95 ? -1.115 -2.174 -16.997 1.00 92.81 95 GLN A O 1
ATOM 760 N N . ALA A 1 96 ? -1.146 0.052 -17.336 1.00 91.94 96 ALA A N 1
ATOM 761 C CA . ALA A 1 96 ? -1.347 -0.028 -18.784 1.00 91.94 96 ALA A CA 1
ATOM 762 C C . ALA A 1 96 ? -0.188 -0.752 -19.475 1.00 91.94 96 ALA A C 1
ATOM 764 O O . ALA A 1 96 ? -0.416 -1.652 -20.278 1.00 91.94 96 ALA A O 1
ATOM 765 N N . THR A 1 97 ? 1.057 -0.416 -19.123 1.00 93.31 97 THR A N 1
ATOM 766 C CA . THR A 1 97 ? 2.238 -1.078 -19.702 1.00 93.31 97 THR A CA 1
ATOM 767 C C . THR A 1 97 ? 2.261 -2.570 -19.415 1.00 93.31 97 THR A C 1
ATOM 769 O O . THR A 1 97 ? 2.529 -3.351 -20.321 1.00 93.31 97 THR A O 1
ATOM 772 N N . VAL A 1 98 ? 1.911 -2.998 -18.200 1.00 93.19 98 VAL A N 1
ATOM 773 C CA . VAL A 1 98 ? 1.831 -4.429 -17.872 1.00 93.19 98 VAL A CA 1
ATOM 774 C C . VAL A 1 98 ? 0.719 -5.126 -18.663 1.00 93.19 98 VAL A C 1
ATOM 776 O O . VAL A 1 98 ? 0.932 -6.233 -19.156 1.00 93.19 98 VAL A O 1
ATOM 779 N N . LEU A 1 99 ? -0.452 -4.499 -18.806 1.00 92.50 99 LEU A N 1
ATOM 780 C CA . LEU A 1 99 ? -1.574 -5.080 -19.551 1.00 92.50 99 LEU A CA 1
ATOM 781 C C . LEU A 1 99 ? -1.251 -5.288 -21.034 1.00 92.50 99 LEU A C 1
ATOM 783 O O . LEU A 1 99 ? -1.639 -6.318 -21.582 1.00 92.50 99 LEU A O 1
ATOM 787 N N . ASP A 1 100 ? -0.503 -4.372 -21.646 1.00 92.12 100 ASP A N 1
ATOM 788 C CA . ASP A 1 100 ? -0.107 -4.471 -23.053 1.00 92.12 100 ASP A CA 1
ATOM 789 C C . ASP A 1 100 ? 1.126 -5.367 -23.256 1.00 92.12 100 ASP A C 1
ATOM 791 O O . ASP A 1 100 ? 1.197 -6.133 -24.219 1.00 92.12 100 ASP A O 1
ATOM 795 N N . ALA A 1 101 ? 2.094 -5.332 -22.335 1.00 93.19 101 ALA A N 1
ATOM 796 C CA . ALA A 1 101 ? 3.332 -6.100 -22.452 1.00 93.19 101 ALA A CA 1
ATOM 797 C C . ALA A 1 101 ? 3.129 -7.605 -22.215 1.00 93.19 101 ALA A C 1
ATOM 799 O O . ALA A 1 101 ? 3.730 -8.424 -22.908 1.00 93.19 101 ALA A O 1
ATOM 800 N N . LEU A 1 102 ? 2.274 -8.005 -21.265 1.00 93.00 102 LEU A N 1
ATOM 801 C CA . LEU A 1 102 ? 2.022 -9.422 -20.967 1.00 93.00 102 LEU A CA 1
ATOM 802 C C . LEU A 1 102 ? 1.546 -10.258 -22.176 1.00 93.00 102 LEU A C 1
ATOM 804 O O . LEU A 1 102 ? 2.100 -11.346 -22.383 1.00 93.00 102 LEU A O 1
ATOM 808 N N . PRO A 1 103 ? 0.559 -9.825 -22.988 1.00 93.19 103 PRO A N 1
ATOM 809 C CA . PRO A 1 103 ? 0.157 -10.572 -24.176 1.00 93.19 103 PRO A CA 1
ATOM 810 C C . PRO A 1 103 ? 1.250 -10.580 -25.248 1.00 93.19 103 PRO A C 1
ATOM 812 O O . PRO A 1 103 ? 1.413 -11.597 -25.920 1.00 93.19 103 PRO A O 1
ATOM 815 N N . LEU A 1 104 ? 2.027 -9.502 -25.395 1.00 92.19 104 LEU A N 1
ATOM 816 C CA . LEU A 1 104 ? 3.159 -9.464 -26.325 1.00 92.19 104 LEU A CA 1
ATOM 817 C C . LEU A 1 104 ? 4.240 -10.482 -25.929 1.00 92.19 104 LEU A C 1
ATOM 819 O O . LEU A 1 104 ? 4.633 -11.309 -26.747 1.00 92.19 104 LEU A O 1
ATOM 823 N N . LEU A 1 105 ? 4.642 -10.510 -24.658 1.00 93.38 105 LEU A N 1
ATOM 824 C CA . LEU A 1 105 ? 5.603 -11.486 -24.128 1.00 93.38 105 LEU A CA 1
ATOM 825 C C . LEU A 1 105 ? 5.117 -12.931 -24.287 1.00 93.38 105 LEU A C 1
ATOM 827 O O . LEU A 1 105 ? 5.895 -13.818 -24.637 1.00 93.38 105 LEU A O 1
ATOM 831 N N . SER A 1 106 ? 3.815 -13.156 -24.097 1.00 93.12 106 SER A N 1
ATOM 832 C CA . SER A 1 106 ? 3.200 -14.473 -24.285 1.00 93.12 106 SER A CA 1
ATOM 833 C C . SER A 1 106 ? 3.256 -14.928 -25.749 1.00 93.12 106 SER A C 1
ATOM 835 O O . SER A 1 106 ? 3.534 -16.097 -26.004 1.00 93.12 106 SER A O 1
ATOM 837 N N . LYS A 1 107 ? 3.060 -14.017 -26.719 1.00 93.00 107 LYS A N 1
ATOM 838 C CA . LYS A 1 107 ? 3.220 -14.310 -28.160 1.00 93.00 107 LYS A CA 1
ATOM 839 C C . LYS A 1 107 ? 4.657 -14.687 -28.521 1.00 93.00 107 LYS A C 1
ATOM 841 O O . LYS A 1 107 ? 4.858 -15.532 -29.386 1.00 93.00 107 LYS A O 1
ATOM 846 N N . HIS A 1 108 ? 5.640 -14.092 -27.847 1.00 91.69 108 HIS A N 1
ATOM 847 C CA . HIS A 1 108 ? 7.056 -14.434 -28.003 1.00 91.69 108 HIS A CA 1
ATOM 848 C C . HIS A 1 108 ? 7.477 -15.695 -27.226 1.00 91.69 108 HIS A C 1
ATOM 850 O O . HIS A 1 108 ? 8.635 -16.093 -27.303 1.00 91.69 108 HIS A O 1
ATOM 856 N N . GLY A 1 109 ? 6.564 -16.337 -26.485 1.00 91.00 109 GLY A N 1
ATOM 857 C CA . GLY A 1 109 ? 6.849 -17.561 -25.733 1.00 91.00 109 GLY A CA 1
ATOM 858 C C . GLY A 1 109 ? 7.694 -17.350 -24.472 1.00 91.00 109 GLY A C 1
ATOM 859 O O . GLY A 1 109 ? 8.272 -18.308 -23.962 1.00 91.00 109 GLY A O 1
ATOM 860 N N . ILE A 1 110 ? 7.778 -16.119 -23.954 1.00 92.69 110 ILE A N 1
ATOM 861 C CA . ILE A 1 110 ? 8.594 -15.793 -22.777 1.00 92.69 110 ILE A CA 1
ATOM 862 C C . ILE A 1 110 ? 7.765 -16.003 -21.495 1.00 92.69 110 ILE A C 1
ATOM 864 O O . ILE A 1 110 ? 6.707 -15.383 -21.343 1.00 92.69 110 ILE A O 1
ATOM 868 N N . PRO A 1 111 ? 8.218 -16.835 -20.535 1.00 92.44 111 PRO A N 1
ATOM 869 C CA . PRO A 1 111 ? 7.523 -17.019 -19.266 1.00 92.44 111 PRO A CA 1
ATOM 870 C C . PRO A 1 111 ? 7.660 -15.771 -18.383 1.00 92.44 111 PRO A C 1
ATOM 872 O O . PRO A 1 111 ? 8.758 -15.361 -18.021 1.00 92.44 111 PRO A O 1
ATOM 875 N N . THR A 1 112 ? 6.532 -15.169 -18.004 1.00 91.81 112 THR A N 1
ATOM 876 C CA . THR A 1 112 ? 6.507 -13.889 -17.267 1.00 91.81 112 THR A CA 1
ATOM 877 C C . THR A 1 112 ? 6.339 -14.037 -15.756 1.00 91.81 112 THR A C 1
ATOM 879 O O . THR A 1 112 ? 6.714 -13.149 -14.992 1.00 91.81 112 THR A O 1
ATOM 882 N N . LYS A 1 113 ? 5.757 -15.147 -15.291 1.00 92.75 113 LYS A N 1
ATOM 883 C CA . LYS A 1 113 ? 5.508 -15.380 -13.864 1.00 92.75 113 LYS A CA 1
ATOM 884 C C . LYS A 1 113 ? 6.701 -16.072 -13.222 1.00 92.75 113 LYS A C 1
ATOM 886 O O . LYS A 1 113 ? 7.137 -17.119 -13.691 1.00 92.75 113 LYS A O 1
ATOM 891 N N . ARG A 1 114 ? 7.161 -15.524 -12.097 1.00 94.56 114 ARG A N 1
ATOM 892 C CA . ARG A 1 114 ? 8.150 -16.172 -11.233 1.00 94.56 114 ARG A CA 1
ATOM 893 C C . ARG A 1 114 ? 7.520 -17.399 -10.550 1.00 94.56 114 ARG A C 1
ATOM 895 O O . ARG A 1 114 ? 6.529 -17.215 -9.844 1.00 94.56 114 ARG A O 1
ATOM 902 N N . PRO A 1 115 ? 8.083 -18.610 -10.704 1.00 95.31 115 PRO A N 1
ATOM 903 C CA . PRO A 1 115 ? 7.644 -19.783 -9.950 1.00 95.31 115 PRO A CA 1
ATOM 904 C C . PRO A 1 115 ? 7.929 -19.642 -8.448 1.00 95.31 115 PRO A C 1
ATOM 906 O O . PRO A 1 1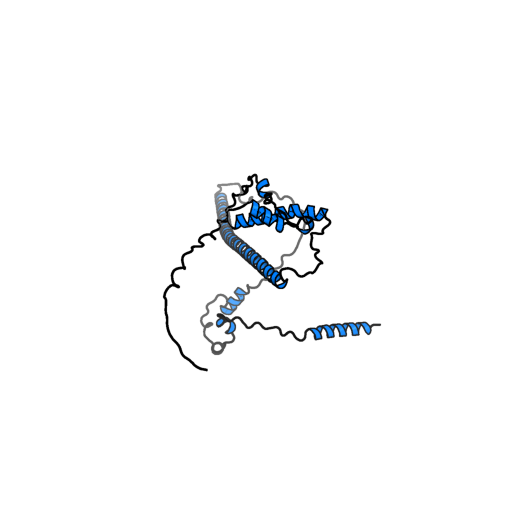15 ? 8.973 -19.112 -8.064 1.00 95.31 115 PRO A O 1
ATOM 909 N N . ASP A 1 116 ? 7.037 -20.167 -7.604 1.00 93.19 116 ASP A N 1
ATOM 910 C CA . ASP A 1 116 ? 7.183 -20.107 -6.138 1.00 93.19 116 ASP A CA 1
ATOM 911 C C . ASP A 1 116 ? 8.383 -20.919 -5.618 1.00 93.19 116 ASP A C 1
ATOM 913 O O . ASP A 1 116 ? 8.964 -20.569 -4.593 1.00 93.19 116 ASP A O 1
ATOM 917 N N . ASP A 1 117 ? 8.777 -21.967 -6.346 1.00 95.31 117 ASP A N 1
ATOM 918 C CA . ASP A 1 117 ? 9.892 -22.865 -6.005 1.00 95.31 117 ASP A CA 1
ATOM 919 C C . ASP A 1 117 ? 11.250 -22.396 -6.572 1.00 95.31 117 ASP A C 1
ATOM 921 O O . ASP A 1 117 ? 12.274 -23.061 -6.439 1.00 95.31 117 ASP A O 1
ATOM 925 N N . TYR A 1 118 ? 11.290 -21.227 -7.221 1.00 94.88 118 TYR A N 1
ATOM 926 C CA . TYR A 1 118 ? 12.526 -20.659 -7.759 1.00 94.88 118 TYR A CA 1
ATOM 927 C C . TYR A 1 118 ? 13.132 -19.630 -6.793 1.00 94.88 118 TYR A C 1
ATOM 929 O O . TYR A 1 118 ? 12.752 -18.448 -6.754 1.00 94.88 118 TYR A O 1
ATOM 937 N N . PHE A 1 119 ? 14.098 -20.089 -5.993 1.00 93.06 119 PHE A N 1
ATOM 938 C CA . PHE A 1 119 ? 14.817 -19.285 -5.003 1.00 93.06 119 PHE A CA 1
ATOM 939 C C . PHE A 1 119 ? 16.076 -18.648 -5.605 1.00 93.06 119 PHE A C 1
ATOM 941 O O . PHE A 1 119 ? 17.160 -19.221 -5.567 1.00 93.06 119 PHE A O 1
ATOM 948 N N . ALA A 1 120 ? 15.921 -17.437 -6.137 1.00 94.12 120 ALA A N 1
ATOM 949 C CA . ALA A 1 120 ? 17.020 -16.569 -6.552 1.00 94.12 120 ALA A CA 1
ATOM 950 C C . ALA A 1 120 ? 17.145 -15.365 -5.607 1.00 94.12 120 ALA A C 1
ATOM 952 O O . ALA A 1 120 ? 16.228 -15.063 -4.835 1.00 94.12 120 ALA A O 1
ATOM 953 N N . GLU A 1 121 ? 18.281 -14.672 -5.669 1.00 95.12 121 GLU A N 1
ATOM 954 C CA . GLU A 1 121 ? 18.482 -13.440 -4.913 1.00 95.12 121 GLU A CA 1
ATOM 955 C C . GLU A 1 121 ? 17.453 -12.377 -5.330 1.00 95.12 121 GLU A C 1
ATOM 957 O O . GLU A 1 121 ? 17.258 -12.087 -6.509 1.00 95.12 121 GLU A O 1
ATOM 962 N N . MET A 1 122 ? 16.761 -11.811 -4.341 1.00 96.06 122 MET A N 1
ATOM 963 C CA . MET A 1 122 ? 15.744 -10.780 -4.540 1.00 96.06 122 MET A CA 1
ATOM 964 C C . MET A 1 122 ? 16.321 -9.407 -4.203 1.00 96.06 122 MET A C 1
ATOM 966 O O . MET A 1 122 ? 17.153 -9.284 -3.309 1.00 96.06 122 MET A O 1
ATOM 970 N N . ALA A 1 123 ? 15.774 -8.344 -4.800 1.00 96.12 123 ALA A N 1
ATOM 971 C CA . ALA A 1 123 ? 16.210 -6.963 -4.549 1.00 96.12 123 ALA A CA 1
ATOM 972 C C . ALA A 1 123 ? 16.169 -6.524 -3.064 1.00 96.12 123 ALA A C 1
ATOM 974 O O . ALA A 1 123 ? 16.795 -5.537 -2.685 1.00 96.12 123 ALA A O 1
ATOM 975 N N . LYS A 1 124 ? 15.403 -7.217 -2.208 1.00 96.56 124 LYS A N 1
ATOM 976 C CA . LYS A 1 124 ? 15.357 -6.989 -0.755 1.00 96.56 124 LYS A CA 1
ATOM 977 C C . LYS A 1 124 ? 15.524 -8.308 -0.017 1.00 96.56 124 LYS A C 1
ATOM 979 O O . LYS A 1 124 ? 14.864 -9.287 -0.352 1.00 96.56 124 LYS A O 1
ATOM 984 N N . SER A 1 125 ? 16.315 -8.292 1.056 1.00 97.31 125 SER A N 1
ATOM 985 C CA . SER A 1 125 ? 16.513 -9.473 1.901 1.00 97.31 125 SER A CA 1
ATOM 986 C C . SER A 1 125 ? 15.241 -9.882 2.654 1.00 97.31 125 SER A C 1
ATOM 988 O O . SER A 1 125 ? 14.442 -9.046 3.101 1.00 97.31 125 SER A O 1
ATOM 990 N N . ASP A 1 126 ? 15.094 -11.183 2.903 1.00 95.62 126 ASP A N 1
ATOM 991 C CA . ASP A 1 126 ? 13.968 -11.726 3.670 1.00 95.62 126 ASP A CA 1
ATOM 992 C C . ASP A 1 126 ? 13.896 -11.162 5.088 1.00 95.62 126 ASP A C 1
ATOM 994 O O . ASP A 1 126 ? 12.810 -10.889 5.610 1.00 95.62 126 ASP A O 1
ATOM 998 N N . GLN A 1 127 ? 15.048 -10.902 5.712 1.00 96.94 127 GLN A N 1
ATOM 999 C CA . GLN A 1 127 ? 15.102 -10.278 7.032 1.00 96.94 127 GLN A CA 1
ATOM 1000 C C . GLN A 1 127 ? 14.458 -8.884 7.028 1.00 96.94 127 GLN A C 1
ATOM 1002 O O . GLN A 1 127 ? 13.742 -8.520 7.969 1.00 96.94 127 GLN A O 1
ATOM 1007 N N . GLN A 1 128 ? 14.676 -8.094 5.972 1.00 97.56 128 GLN A N 1
ATOM 1008 C CA . GLN A 1 128 ? 14.036 -6.791 5.807 1.00 97.56 128 GLN A CA 1
ATOM 1009 C C . GLN A 1 128 ? 12.531 -6.942 5.563 1.00 97.56 128 GLN A C 1
ATOM 1011 O O . GLN A 1 128 ? 11.736 -6.258 6.217 1.00 97.56 128 GLN A O 1
ATOM 1016 N N . MET A 1 129 ? 12.117 -7.879 4.708 1.00 97.00 129 MET A N 1
ATOM 1017 C CA . MET A 1 129 ? 10.697 -8.129 4.441 1.00 97.00 129 MET A CA 1
ATOM 1018 C C . MET A 1 129 ? 9.943 -8.613 5.683 1.00 97.00 129 MET A C 1
ATOM 1020 O O . MET A 1 129 ? 8.830 -8.154 5.947 1.00 97.00 129 MET A O 1
ATOM 1024 N N . GLN A 1 130 ? 10.557 -9.441 6.529 1.00 97.44 130 GLN A N 1
ATOM 1025 C CA . GLN A 1 130 ? 9.983 -9.832 7.818 1.00 97.44 130 GLN A CA 1
ATOM 1026 C C . GLN A 1 130 ? 9.804 -8.636 8.764 1.00 97.44 130 GLN A C 1
ATOM 1028 O O . GLN A 1 130 ? 8.795 -8.557 9.470 1.00 97.44 130 GLN A O 1
ATOM 1033 N N . LYS A 1 131 ? 10.742 -7.677 8.783 1.00 98.06 131 LYS A N 1
ATOM 1034 C CA . LYS A 1 131 ? 10.593 -6.433 9.563 1.00 98.06 131 LYS A CA 1
ATOM 1035 C C . LYS A 1 131 ? 9.413 -5.598 9.055 1.00 98.06 131 LYS A C 1
ATOM 1037 O O . LYS A 1 131 ? 8.645 -5.089 9.870 1.00 98.06 131 LYS A O 1
ATOM 1042 N N . ILE A 1 132 ? 9.241 -5.490 7.736 1.00 97.88 132 ILE A N 1
ATOM 1043 C CA . ILE A 1 132 ? 8.113 -4.773 7.121 1.00 97.88 132 ILE A CA 1
ATOM 1044 C C . ILE A 1 132 ? 6.789 -5.463 7.473 1.00 97.88 132 ILE A C 1
ATOM 1046 O O . ILE A 1 132 ? 5.890 -4.811 8.003 1.00 97.88 132 ILE A O 1
ATOM 1050 N N . ARG A 1 133 ? 6.693 -6.789 7.305 1.00 97.75 133 ARG A N 1
ATOM 1051 C CA . ARG A 1 133 ? 5.500 -7.575 7.672 1.00 97.75 133 ARG A CA 1
ATOM 1052 C C . ARG A 1 133 ? 5.127 -7.400 9.146 1.00 97.75 133 ARG A C 1
ATOM 1054 O O . ARG A 1 133 ? 3.968 -7.142 9.455 1.00 97.75 133 ARG A O 1
ATOM 1061 N N . LYS A 1 134 ? 6.105 -7.441 10.061 1.00 98.06 134 LYS A N 1
ATOM 1062 C CA . LYS A 1 134 ? 5.878 -7.188 11.499 1.00 98.06 134 LYS A CA 1
ATOM 1063 C C . LYS A 1 134 ? 5.274 -5.802 11.760 1.00 98.06 134 LYS A C 1
ATOM 1065 O O . LYS A 1 134 ? 4.404 -5.686 12.620 1.00 98.06 134 LYS A O 1
ATOM 1070 N N . LYS A 1 135 ? 5.702 -4.766 11.027 1.00 98.12 135 LYS A N 1
ATOM 1071 C CA . LYS A 1 135 ? 5.139 -3.405 11.132 1.00 98.12 135 LYS A CA 1
ATOM 1072 C C . LYS A 1 135 ? 3.725 -3.302 10.550 1.00 98.12 135 LYS A C 1
ATOM 1074 O O . LYS A 1 135 ? 2.900 -2.583 11.103 1.00 98.12 135 LYS A O 1
ATOM 1079 N N . LEU A 1 136 ? 3.433 -4.002 9.456 1.00 97.94 136 LEU A N 1
ATOM 1080 C CA . LEU A 1 136 ? 2.085 -4.032 8.876 1.00 97.94 136 LEU A CA 1
ATOM 1081 C C . LEU A 1 136 ? 1.095 -4.712 9.829 1.00 97.94 136 LEU A C 1
ATOM 1083 O O . LEU A 1 136 ? 0.070 -4.126 10.172 1.00 97.94 136 LEU A O 1
ATOM 1087 N N . ILE A 1 137 ? 1.465 -5.883 10.355 1.00 97.94 137 ILE A N 1
ATOM 1088 C CA . ILE A 1 137 ? 0.656 -6.615 11.338 1.00 97.94 137 ILE A CA 1
ATOM 1089 C C . ILE A 1 137 ? 0.463 -5.776 12.607 1.00 97.94 137 ILE A C 1
ATOM 1091 O O . ILE A 1 137 ? -0.641 -5.711 13.144 1.00 97.94 137 ILE A O 1
ATOM 1095 N N . SER A 1 138 ? 1.503 -5.090 13.097 1.00 98.06 138 SER A N 1
ATOM 1096 C CA . SER A 1 138 ? 1.358 -4.251 14.290 1.00 98.06 138 SER A CA 1
ATOM 1097 C C . SER A 1 138 ? 0.395 -3.081 14.069 1.00 98.06 138 SER A C 1
ATOM 1099 O O . SER A 1 138 ? -0.428 -2.823 14.947 1.00 98.06 138 SER A O 1
ATOM 1101 N N . LYS A 1 139 ? 0.435 -2.418 12.904 1.00 98.12 139 LYS A N 1
ATOM 1102 C CA . LYS A 1 139 ? -0.520 -1.358 12.536 1.00 98.12 139 LYS A CA 1
ATOM 1103 C C . LYS A 1 139 ? -1.955 -1.882 12.473 1.00 98.12 139 LYS A C 1
ATOM 1105 O O . LYS A 1 139 ? -2.836 -1.277 13.080 1.00 98.12 139 LYS A O 1
ATOM 1110 N N . GLN A 1 140 ? -2.175 -3.027 11.826 1.00 97.94 140 GLN A N 1
ATOM 1111 C CA . GLN A 1 140 ? -3.493 -3.661 11.752 1.00 97.94 140 GLN A CA 1
ATOM 1112 C C . GLN A 1 140 ? -4.034 -4.000 13.147 1.00 97.94 140 GLN A C 1
ATOM 1114 O O . GLN A 1 140 ? -5.153 -3.629 13.492 1.00 97.94 140 GLN A O 1
ATOM 1119 N N . LEU A 1 141 ? -3.206 -4.597 14.010 1.00 98.12 141 LEU A N 1
ATOM 1120 C CA . LEU A 1 141 ? -3.592 -4.908 15.388 1.00 98.12 141 LEU A CA 1
ATOM 1121 C C . LEU A 1 141 ? -3.901 -3.656 16.219 1.00 98.12 141 LEU A C 1
ATOM 1123 O O . LEU A 1 141 ? -4.756 -3.710 17.104 1.00 98.12 141 LEU A O 1
ATOM 1127 N N . ILE A 1 142 ? -3.202 -2.541 15.990 1.00 97.94 142 ILE A N 1
ATOM 1128 C CA . ILE A 1 142 ? -3.489 -1.264 16.661 1.00 97.94 142 ILE A CA 1
ATOM 1129 C C . ILE A 1 142 ? -4.855 -0.733 16.215 1.00 97.94 142 ILE A C 1
ATOM 1131 O O . ILE A 1 142 ? -5.661 -0.360 17.073 1.00 97.94 142 ILE A O 1
ATOM 1135 N N . LEU A 1 143 ? -5.133 -0.753 14.909 1.00 97.62 143 LEU A N 1
ATOM 1136 C CA . LEU A 1 143 ? -6.406 -0.316 14.342 1.00 97.62 143 LEU A CA 1
ATOM 1137 C C . LEU A 1 143 ? -7.562 -1.153 14.901 1.00 97.62 143 LEU A C 1
ATOM 1139 O O . LEU A 1 143 ? -8.455 -0.604 15.547 1.00 97.62 143 LEU A O 1
ATOM 1143 N N . GLU A 1 144 ? -7.466 -2.481 14.818 1.00 97.94 144 GLU A N 1
ATOM 1144 C CA . GLU A 1 144 ? -8.476 -3.393 15.359 1.00 97.94 144 GLU A CA 1
ATOM 1145 C C . GLU A 1 144 ? -8.704 -3.209 16.863 1.00 97.94 144 GLU A C 1
ATOM 1147 O O . GLU A 1 144 ? -9.836 -3.263 17.346 1.00 97.94 144 GLU A O 1
ATOM 1152 N N . LYS A 1 145 ? -7.636 -3.015 17.649 1.00 97.81 145 LYS A N 1
ATOM 1153 C CA . LYS A 1 145 ? -7.764 -2.767 19.093 1.00 97.81 145 LYS A CA 1
ATOM 1154 C C . LYS A 1 145 ? -8.492 -1.458 19.361 1.00 97.81 145 LYS A C 1
ATOM 1156 O O . LYS A 1 145 ? -9.293 -1.399 20.294 1.00 97.81 145 LYS A O 1
ATOM 1161 N N . SER A 1 146 ? -8.224 -0.427 18.564 1.00 97.44 146 SER A N 1
ATOM 1162 C CA . SER A 1 146 ? -8.887 0.869 18.691 1.00 97.44 146 SER A CA 1
ATOM 1163 C C . SER A 1 146 ? -10.381 0.772 18.363 1.00 97.44 146 SER A C 1
ATOM 1165 O O . SER A 1 146 ? -11.206 1.285 19.121 1.00 97.44 146 SER A O 1
ATOM 1167 N N . GLU A 1 147 ? -10.749 0.019 17.327 1.00 97.38 147 GLU A N 1
ATOM 1168 C CA . GLU A 1 147 ? -12.140 -0.238 16.940 1.00 97.38 147 GLU A CA 1
ATOM 1169 C C . GLU A 1 147 ? -12.872 -1.084 17.983 1.00 97.38 147 GLU A C 1
ATOM 1171 O O . GLU A 1 147 ? -13.951 -0.711 18.452 1.00 97.38 147 GLU A O 1
ATOM 1176 N N . LYS A 1 148 ? -12.248 -2.174 18.449 1.00 97.88 148 LYS A N 1
ATOM 1177 C CA . LYS A 1 148 ? -12.769 -3.004 19.547 1.00 97.88 148 LYS A CA 1
ATOM 1178 C C . LYS A 1 148 ? -12.972 -2.165 20.814 1.00 97.88 148 LYS A C 1
ATOM 1180 O O . LYS A 1 148 ? -13.984 -2.313 21.498 1.00 97.88 148 LYS A O 1
ATOM 1185 N N . ALA A 1 149 ? -12.061 -1.239 21.118 1.00 97.25 149 ALA A N 1
ATOM 1186 C CA . ALA A 1 149 ? -12.200 -0.333 22.255 1.00 97.25 149 ALA A CA 1
ATOM 1187 C C . ALA A 1 149 ? -13.354 0.671 22.082 1.00 97.25 149 ALA A C 1
ATOM 1189 O O . ALA A 1 149 ? -14.074 0.915 23.054 1.00 97.25 149 ALA A O 1
ATOM 1190 N N . LYS A 1 150 ? -13.566 1.226 20.878 1.00 97.50 150 LYS A N 1
ATOM 1191 C CA . LYS A 1 150 ? -14.725 2.088 20.569 1.00 97.50 150 LYS A CA 1
ATOM 1192 C C . LYS A 1 150 ? -16.040 1.323 20.761 1.00 97.50 150 LYS A C 1
ATOM 1194 O O . LYS A 1 150 ? -16.868 1.748 21.568 1.00 97.50 150 LYS A O 1
ATOM 1199 N N . LYS A 1 151 ? -16.151 0.122 20.181 1.00 97.31 151 LYS A N 1
ATOM 1200 C CA . LYS A 1 151 ? -17.325 -0.757 20.323 1.00 97.31 151 LYS A CA 1
ATOM 1201 C C . LYS A 1 151 ? -17.618 -1.112 21.784 1.00 97.31 151 LYS A C 1
ATOM 1203 O O . LYS A 1 151 ? -18.758 -1.027 22.234 1.00 97.31 151 LYS A O 1
ATOM 1208 N N . LEU A 1 152 ? -16.592 -1.440 22.576 1.00 96.81 152 LEU A N 1
ATOM 1209 C CA . LEU A 1 152 ? -16.757 -1.713 24.010 1.00 96.81 152 LEU A CA 1
ATOM 1210 C C . LEU A 1 152 ? -17.212 -0.477 24.802 1.00 96.81 152 LEU A C 1
ATOM 1212 O O . LEU A 1 152 ? -17.979 -0.605 25.760 1.00 96.81 152 LEU A O 1
ATOM 1216 N N . ARG A 1 153 ? -16.747 0.726 24.441 1.00 96.81 153 ARG A N 1
ATOM 1217 C CA . ARG A 1 153 ? -17.195 1.978 25.077 1.00 96.81 153 ARG A CA 1
ATOM 1218 C C . ARG A 1 153 ? -18.663 2.254 24.769 1.00 96.81 153 ARG A C 1
ATOM 1220 O O . ARG A 1 153 ? -19.405 2.605 25.684 1.00 96.81 153 ARG A O 1
ATOM 1227 N N . GLU A 1 154 ? -19.082 2.061 23.525 1.00 97.00 154 GLU A N 1
ATOM 1228 C CA . GLU A 1 154 ? -20.478 2.201 23.103 1.00 97.00 154 GLU A CA 1
ATOM 1229 C C . GLU A 1 154 ? -21.374 1.195 23.818 1.00 97.00 154 GLU A C 1
ATOM 1231 O O . GLU A 1 154 ? -22.322 1.599 24.486 1.00 97.00 154 GLU A O 1
ATOM 1236 N N . GLN A 1 155 ? -21.017 -0.091 23.810 1.00 95.75 155 GLN A N 1
ATOM 1237 C CA . GLN A 1 155 ? -21.764 -1.133 24.521 1.00 95.75 155 GLN A CA 1
ATOM 1238 C C . GLN A 1 155 ? -21.928 -0.824 26.014 1.00 95.75 155 GLN A C 1
ATOM 1240 O O . GLN A 1 155 ? -22.999 -1.036 26.574 1.00 95.75 155 GLN A O 1
ATOM 1245 N N . ARG A 1 156 ? -20.904 -0.263 26.673 1.00 96.06 156 ARG A N 1
ATOM 1246 C CA . ARG A 1 156 ? -21.012 0.177 28.077 1.00 96.06 156 ARG A CA 1
ATOM 1247 C C . ARG A 1 156 ? -21.959 1.365 28.252 1.00 96.06 156 ARG A C 1
ATOM 1249 O O . ARG A 1 156 ? -22.671 1.414 29.253 1.00 96.06 156 ARG A O 1
ATOM 1256 N N . LYS A 1 157 ? -21.967 2.324 27.319 1.00 97.25 157 LYS A N 1
ATOM 1257 C CA . LYS A 1 157 ? -22.904 3.461 27.339 1.00 97.25 157 LYS A CA 1
ATOM 1258 C C . LYS A 1 157 ? -24.344 2.980 27.144 1.00 97.25 157 LYS A C 1
ATOM 1260 O O . LYS A 1 157 ? -25.203 3.334 27.947 1.00 97.25 157 LYS A O 1
ATOM 1265 N N . PHE A 1 158 ? -24.589 2.140 26.139 1.00 96.69 158 PHE A N 1
ATOM 1266 C CA . PHE A 1 158 ? -25.906 1.555 25.882 1.00 96.69 158 PHE A CA 1
ATOM 1267 C C . PHE A 1 158 ? -26.359 0.656 27.030 1.00 96.69 158 PHE A C 1
ATOM 1269 O O . PHE A 1 158 ? -27.474 0.815 27.506 1.00 96.69 158 PHE A O 1
ATOM 1276 N N . GLY A 1 159 ? -25.481 -0.191 27.570 1.00 97.31 159 GLY A N 1
ATOM 1277 C CA . GLY A 1 159 ? -25.800 -1.049 28.711 1.00 97.31 159 GLY A CA 1
ATOM 1278 C C . GLY A 1 159 ? -26.282 -0.268 29.938 1.00 97.31 159 GLY A C 1
ATOM 1279 O O . GLY A 1 159 ? -27.230 -0.691 30.591 1.00 97.31 159 GLY A O 1
ATOM 1280 N N . LYS A 1 160 ? -25.700 0.907 30.221 1.00 97.06 160 LYS A N 1
ATOM 1281 C CA . LYS A 1 160 ? -26.190 1.792 31.294 1.00 97.06 160 LYS A CA 1
ATOM 1282 C C . LYS A 1 160 ? -27.576 2.367 30.992 1.00 97.06 160 LYS A C 1
ATOM 1284 O O . LYS A 1 160 ? -28.422 2.370 31.879 1.00 97.06 160 LYS A O 1
ATOM 1289 N N . LYS A 1 161 ? -27.817 2.829 29.759 1.00 96.06 161 LYS A N 1
ATOM 1290 C CA . LYS A 1 161 ? -29.134 3.341 29.340 1.00 96.06 161 LYS A CA 1
ATOM 1291 C C . LYS A 1 161 ? -30.207 2.256 29.436 1.00 96.06 161 LYS A C 1
ATOM 1293 O O . LYS A 1 161 ? -31.236 2.486 30.056 1.00 96.06 161 LYS A O 1
ATOM 1298 N N . VAL A 1 162 ? -29.911 1.058 28.928 1.00 97.06 162 VAL A N 1
ATOM 1299 C CA . VAL A 1 162 ? -30.802 -0.110 28.986 1.00 97.06 162 VAL A CA 1
ATOM 1300 C C . VAL A 1 162 ? -31.115 -0.489 30.432 1.00 97.06 162 VAL A C 1
ATOM 1302 O O . VAL A 1 162 ? -32.268 -0.740 30.753 1.00 97.06 162 VAL A O 1
ATOM 1305 N N . GLN A 1 163 ? -30.129 -0.488 31.335 1.00 94.62 163 GLN A N 1
ATOM 1306 C CA . GLN A 1 163 ? -30.381 -0.768 32.755 1.00 94.62 163 GLN A CA 1
ATOM 1307 C C . GLN A 1 163 ? -31.364 0.230 33.380 1.00 94.62 163 GLN A C 1
ATOM 1309 O O . GLN A 1 163 ? -32.288 -0.187 34.076 1.00 94.62 163 GLN A O 1
ATOM 1314 N N . VAL A 1 164 ? -31.188 1.529 33.120 1.00 96.06 164 VAL A N 1
ATOM 1315 C CA . VAL A 1 164 ? -32.097 2.572 33.624 1.00 96.06 164 VAL A CA 1
ATOM 1316 C C . VAL A 1 164 ? -33.491 2.418 33.019 1.00 96.06 164 VAL A C 1
ATOM 1318 O O . VAL A 1 164 ? -34.474 2.432 33.757 1.00 96.06 164 VAL A O 1
ATOM 1321 N N . GLU A 1 165 ? -33.583 2.210 31.707 1.00 96.31 165 GLU A N 1
ATOM 1322 C CA . GLU A 1 165 ? -34.854 2.044 30.998 1.00 96.31 165 GLU A CA 1
ATOM 1323 C C . GLU A 1 165 ? -35.622 0.805 31.479 1.00 96.31 165 GLU A C 1
ATOM 1325 O O . GLU A 1 165 ? -36.820 0.884 31.732 1.00 96.31 165 GLU A O 1
ATOM 1330 N N . VAL A 1 166 ? -34.938 -0.325 31.691 1.00 97.12 166 VAL A N 1
ATOM 1331 C CA . VAL A 1 166 ? -35.546 -1.553 32.229 1.00 97.12 166 VAL A CA 1
ATOM 1332 C C . VAL A 1 166 ? -36.074 -1.331 33.647 1.00 97.12 166 VAL A C 1
ATOM 1334 O O . VAL A 1 166 ? -37.171 -1.781 33.969 1.00 97.12 166 VAL A O 1
ATOM 1337 N N . ILE A 1 167 ? -35.329 -0.624 34.503 1.00 96.19 167 ILE A N 1
ATOM 1338 C CA . ILE A 1 167 ? -35.789 -0.298 35.862 1.00 96.19 167 ILE A CA 1
ATOM 1339 C C . ILE A 1 167 ? -37.017 0.622 35.806 1.00 96.19 167 ILE A C 1
ATOM 1341 O O . ILE A 1 167 ? -37.999 0.374 36.506 1.00 96.19 167 ILE A O 1
ATOM 1345 N N . GLN A 1 168 ? -37.001 1.649 34.953 1.00 96.62 168 GLN A N 1
ATOM 1346 C CA . GLN A 1 168 ? -38.138 2.554 34.767 1.00 96.62 168 GLN A CA 1
ATOM 1347 C C . GLN A 1 168 ? -39.376 1.825 34.230 1.00 96.62 168 GLN A C 1
ATOM 1349 O O . GLN A 1 168 ? -40.460 2.020 34.779 1.00 96.62 168 GLN A O 1
ATOM 1354 N N . LYS A 1 169 ? -39.214 0.946 33.230 1.00 96.19 169 LYS A N 1
ATOM 1355 C CA . LYS A 1 169 ? -40.285 0.093 32.689 1.00 96.19 169 LYS A CA 1
ATOM 1356 C C . LYS A 1 169 ? -40.891 -0.794 33.774 1.00 96.19 169 LYS A C 1
ATOM 1358 O O . LYS A 1 169 ? -42.089 -0.703 34.004 1.00 96.19 169 LYS A O 1
ATOM 1363 N N . ARG A 1 170 ? -40.070 -1.499 34.562 1.00 95.94 170 ARG A N 1
ATOM 1364 C CA . ARG A 1 170 ? -40.543 -2.310 35.702 1.00 95.94 170 ARG A CA 1
ATOM 1365 C C . ARG A 1 170 ? -41.296 -1.493 36.751 1.00 95.94 170 ARG A C 1
ATOM 1367 O O . ARG A 1 170 ? -42.297 -1.948 37.296 1.00 95.94 170 ARG A O 1
ATOM 1374 N N . HIS A 1 171 ? -40.824 -0.286 37.074 1.00 95.94 171 HIS A N 1
ATOM 1375 C CA . HIS A 1 171 ? -41.535 0.590 38.007 1.00 95.94 171 HIS A CA 1
ATOM 1376 C C . HIS A 1 171 ? -42.859 1.101 37.437 1.00 95.94 171 HIS A C 1
ATOM 1378 O O . HIS A 1 171 ? -43.805 1.260 38.209 1.00 95.94 171 HIS A O 1
ATOM 1384 N N . LYS A 1 172 ? -42.920 1.374 36.130 1.00 96.31 172 LYS A N 1
ATOM 1385 C CA . LYS A 1 172 ? -44.144 1.776 35.436 1.00 96.31 172 LYS A CA 1
ATOM 1386 C C . LYS A 1 172 ? -45.146 0.622 35.414 1.00 96.31 172 LYS A C 1
ATOM 1388 O O . LYS A 1 172 ? -46.224 0.788 35.957 1.00 96.31 172 LYS A O 1
ATOM 1393 N N . GLU A 1 173 ? -44.736 -0.558 34.959 1.00 93.19 173 GLU A N 1
ATOM 1394 C CA . GLU A 1 173 ? -45.540 -1.789 34.977 1.00 93.19 173 GLU A CA 1
ATOM 1395 C C . GLU A 1 173 ? -46.079 -2.091 36.382 1.00 93.19 173 GLU A C 1
ATOM 1397 O O . GLU A 1 173 ? -47.270 -2.332 36.553 1.00 93.19 173 GLU A O 1
ATOM 1402 N N . LYS A 1 174 ? -45.239 -1.985 37.424 1.00 95.38 174 LYS A N 1
ATOM 1403 C CA . LYS A 1 174 ? -45.678 -2.167 38.816 1.00 95.38 174 LYS A CA 1
ATOM 1404 C C . LYS A 1 174 ? -46.696 -1.109 39.254 1.00 95.38 174 LYS A C 1
ATOM 1406 O O . LYS A 1 174 ? -47.618 -1.432 39.999 1.00 95.38 174 LYS A O 1
ATOM 1411 N N . ARG A 1 175 ? -46.527 0.157 38.854 1.00 94.44 175 ARG A N 1
ATOM 1412 C CA . ARG A 1 175 ? -47.501 1.220 39.156 1.00 94.44 175 ARG A CA 1
ATOM 1413 C C . ARG A 1 175 ? -48.815 0.972 38.427 1.00 94.44 175 ARG A C 1
ATOM 1415 O O . ARG A 1 175 ? -49.851 1.003 39.082 1.00 94.44 175 ARG A O 1
ATOM 1422 N N . ASP A 1 176 ? -48.760 0.673 37.135 1.00 91.75 176 ASP A N 1
ATOM 1423 C CA . ASP A 1 176 ? -49.924 0.407 36.293 1.00 91.75 176 ASP A CA 1
ATOM 1424 C C . ASP A 1 176 ? -50.715 -0.787 36.859 1.00 91.75 176 ASP A C 1
ATOM 1426 O O . ASP A 1 176 ? -51.905 -0.654 37.146 1.00 91.75 176 ASP A O 1
ATOM 1430 N N . MET A 1 177 ? -50.027 -1.878 37.211 1.00 89.06 177 MET A N 1
ATOM 1431 C CA . MET A 1 177 ? -50.572 -3.021 37.955 1.00 89.06 177 MET A CA 1
ATOM 1432 C C . MET A 1 177 ? -51.264 -2.611 39.262 1.00 89.06 177 MET A C 1
ATOM 1434 O O . MET A 1 177 ? -52.422 -2.950 39.495 1.00 89.06 177 MET A O 1
ATOM 1438 N N . MET A 1 178 ? -50.582 -1.854 40.127 1.00 89.75 178 MET A N 1
ATOM 1439 C CA . MET A 1 178 ? -51.159 -1.421 41.406 1.00 89.75 178 MET A CA 1
ATOM 1440 C C . MET A 1 178 ? -52.376 -0.509 41.205 1.00 89.75 178 MET A C 1
ATOM 1442 O O . MET A 1 178 ? -53.305 -0.541 42.013 1.00 89.75 178 MET A O 1
ATOM 1446 N N . THR A 1 179 ? -52.395 0.311 40.150 1.00 89.12 179 THR A N 1
ATOM 1447 C CA . THR A 1 179 ? -53.565 1.135 39.818 1.00 89.12 179 THR A CA 1
ATOM 1448 C C . THR A 1 179 ? -54.726 0.304 39.287 1.00 89.12 179 THR A C 1
ATOM 1450 O O . THR A 1 179 ? -55.858 0.575 39.680 1.00 89.12 179 THR A O 1
ATOM 1453 N N . ALA A 1 180 ? -54.468 -0.723 38.473 1.00 87.19 180 ALA A N 1
ATOM 1454 C CA . ALA A 1 180 ? -55.490 -1.653 38.003 1.00 87.19 180 ALA A CA 1
ATOM 1455 C C . ALA A 1 180 ? -56.130 -2.412 39.178 1.00 87.19 180 ALA A C 1
ATOM 1457 O O . ALA A 1 180 ? -57.351 -2.405 39.312 1.00 87.19 180 ALA A O 1
ATOM 1458 N N . VAL A 1 181 ? -55.320 -2.938 40.107 1.00 84.69 181 VAL A N 1
ATOM 1459 C CA . VAL A 1 181 ? -55.813 -3.601 41.331 1.00 84.69 181 VAL A CA 1
ATOM 1460 C C . VAL A 1 181 ? -56.661 -2.652 42.184 1.00 84.69 181 VAL A C 1
ATOM 1462 O O . VAL A 1 181 ? -57.740 -3.029 42.633 1.00 84.69 181 VAL A O 1
ATOM 1465 N N . LYS A 1 182 ? -56.227 -1.399 42.384 1.00 87.19 182 LYS A N 1
ATOM 1466 C CA . LYS A 1 182 ? -57.014 -0.402 43.134 1.00 87.19 182 LYS A CA 1
ATOM 1467 C C . LYS A 1 182 ? -58.327 -0.025 42.439 1.00 87.19 182 LYS A C 1
ATOM 1469 O O . LYS A 1 182 ? -59.303 0.249 43.128 1.00 87.19 182 LYS A O 1
ATOM 1474 N N . LYS A 1 183 ? -58.358 0.032 41.103 1.00 85.69 183 LYS A N 1
ATOM 1475 C CA . LYS A 1 183 ? -59.584 0.297 40.325 1.00 85.69 183 LYS A CA 1
ATOM 1476 C C . LYS A 1 183 ? -60.570 -0.870 40.417 1.00 85.69 183 LYS A C 1
ATOM 1478 O O . LYS A 1 183 ? -61.754 -0.624 40.625 1.00 85.69 183 LYS A O 1
ATOM 1483 N N . PHE A 1 184 ? -60.066 -2.104 40.366 1.00 80.50 184 PHE A N 1
ATOM 1484 C CA . PHE A 1 184 ? -60.849 -3.322 40.580 1.00 80.50 184 PHE A CA 1
ATOM 1485 C C . PHE A 1 184 ? -61.420 -3.392 42.006 1.00 80.50 184 PHE A C 1
ATOM 1487 O O . PHE A 1 184 ? -62.619 -3.569 42.174 1.00 80.50 184 PHE A O 1
ATOM 1494 N N . GLN A 1 185 ? -60.605 -3.130 43.039 1.00 81.69 185 GLN A N 1
ATOM 1495 C CA . GLN A 1 185 ? -61.069 -3.075 44.438 1.00 81.69 185 GLN A CA 1
ATOM 1496 C C . GLN A 1 185 ? -62.166 -2.029 44.681 1.00 81.69 185 GLN A C 1
ATOM 1498 O O . GLN A 1 185 ? -62.992 -2.204 45.569 1.00 81.69 185 GLN A O 1
ATOM 1503 N N . LYS A 1 186 ? -62.173 -0.935 43.913 1.00 85.38 186 LYS A N 1
ATOM 1504 C CA . LYS A 1 186 ? -63.199 0.114 43.988 1.00 85.38 186 LYS A CA 1
ATOM 1505 C C . LYS A 1 186 ? -64.446 -0.181 43.140 1.00 85.38 186 LYS A C 1
ATOM 1507 O O . LYS A 1 186 ? -65.322 0.671 43.079 1.00 85.38 186 LYS A O 1
ATOM 1512 N N . GLY A 1 187 ? -64.520 -1.338 42.473 1.00 71.38 187 GLY A N 1
ATOM 1513 C CA . GLY A 1 187 ? -65.675 -1.751 41.666 1.00 71.38 187 GLY A CA 1
ATOM 1514 C C . GLY A 1 187 ? -65.856 -0.977 40.355 1.00 71.38 187 GLY A C 1
ATOM 1515 O O . GLY A 1 187 ? -66.899 -1.078 39.724 1.00 71.38 187 GLY A O 1
ATOM 1516 N N . MET A 1 188 ? -64.855 -0.199 39.925 1.00 62.69 188 MET A N 1
ATOM 1517 C CA . MET A 1 188 ? -64.952 0.649 38.725 1.00 62.69 188 MET A CA 1
ATOM 1518 C C . MET A 1 188 ? -64.773 -0.134 37.412 1.00 62.69 188 MET A C 1
ATOM 1520 O O . MET A 1 188 ? -65.035 0.397 36.336 1.00 62.69 188 MET A O 1
ATOM 1524 N N . THR A 1 189 ? -64.258 -1.364 37.480 1.00 59.31 189 THR A N 1
ATOM 1525 C CA . THR A 1 189 ? -63.951 -2.217 36.323 1.00 59.31 189 THR A CA 1
ATOM 1526 C C . THR A 1 189 ? -64.188 -3.682 36.694 1.00 59.31 189 THR A C 1
ATOM 1528 O O . THR A 1 189 ? -63.511 -4.180 37.588 1.00 59.31 189 THR A O 1
ATOM 1531 N N . ASP A 1 190 ? -65.104 -4.363 36.001 1.00 60.75 190 ASP A N 1
ATOM 1532 C CA . ASP A 1 190 ? -65.531 -5.752 36.284 1.00 60.75 190 ASP A CA 1
ATOM 1533 C C . ASP A 1 190 ? -64.725 -6.817 35.496 1.00 60.75 190 ASP A C 1
ATOM 1535 O O . ASP A 1 190 ? -64.829 -8.020 35.715 1.00 60.75 190 ASP A O 1
ATOM 1539 N N . LYS A 1 191 ? -63.870 -6.381 34.558 1.00 62.31 191 LYS A N 1
ATOM 1540 C CA . LYS A 1 191 ? -63.019 -7.256 33.733 1.00 62.31 191 LYS A CA 1
ATOM 1541 C C . LYS A 1 191 ? -61.614 -7.361 34.347 1.00 62.31 191 LYS A C 1
ATOM 1543 O O . LYS A 1 191 ? -60.922 -6.352 34.482 1.00 62.31 191 LYS A O 1
ATOM 1548 N N . LEU A 1 192 ? -61.169 -8.579 34.665 1.00 62.12 192 LEU A N 1
ATOM 1549 C CA . LEU A 1 192 ? -59.823 -8.928 35.163 1.00 62.12 192 LEU A CA 1
ATOM 1550 C C . LEU A 1 192 ? -58.730 -8.854 34.070 1.00 62.12 192 LEU A C 1
ATOM 1552 O O . LEU A 1 192 ? -57.857 -9.710 33.986 1.00 62.12 192 LEU A O 1
ATOM 1556 N N . ASP A 1 193 ? -58.729 -7.804 33.250 1.00 65.25 193 ASP A N 1
ATOM 1557 C CA . ASP A 1 193 ? -57.802 -7.638 32.112 1.00 65.25 193 ASP A CA 1
ATOM 1558 C C . ASP A 1 193 ? -56.323 -7.478 32.550 1.00 65.25 193 ASP A C 1
ATOM 1560 O O . ASP A 1 193 ? -55.385 -7.583 31.767 1.00 65.25 193 ASP A O 1
ATOM 1564 N N . PHE A 1 194 ? -56.091 -7.269 33.851 1.00 63.19 194 PHE A N 1
ATOM 1565 C CA . PHE A 1 194 ? -54.764 -7.258 34.468 1.00 63.19 194 PHE A CA 1
ATOM 1566 C C . PHE A 1 194 ? -54.124 -8.664 34.582 1.00 63.19 194 PHE A C 1
ATOM 1568 O O . PHE A 1 194 ? -52.898 -8.760 34.615 1.00 63.19 194 PHE A O 1
ATOM 1575 N N . LEU A 1 195 ? -54.917 -9.748 34.628 1.00 60.12 195 LEU A N 1
ATOM 1576 C CA . LEU A 1 195 ? -54.396 -11.126 34.671 1.00 60.12 195 LEU A CA 1
ATOM 1577 C C . LEU A 1 195 ? -54.160 -11.741 33.281 1.00 60.12 195 LEU A C 1
ATOM 1579 O O . LEU A 1 195 ? -53.337 -12.647 33.168 1.00 60.12 195 LEU A O 1
ATOM 1583 N N . ASP A 1 196 ? -54.829 -11.249 32.235 1.00 60.47 196 ASP A N 1
ATOM 1584 C CA . ASP A 1 196 ? -54.741 -11.812 30.875 1.00 60.47 196 ASP A CA 1
ATOM 1585 C C . ASP A 1 196 ? -53.548 -11.297 30.053 1.00 60.47 196 ASP A C 1
ATOM 1587 O O . ASP A 1 196 ? -53.319 -11.726 28.918 1.00 60.47 196 ASP A O 1
ATOM 1591 N N . GLY A 1 197 ? -52.716 -10.438 30.646 1.00 58.59 197 GLY A N 1
ATOM 1592 C CA . GLY A 1 197 ? -51.480 -9.916 30.066 1.00 58.59 197 GLY A CA 1
ATOM 1593 C C . GLY A 1 197 ? -50.338 -10.933 29.933 1.00 58.59 197 GLY A C 1
ATOM 1594 O O . GLY A 1 197 ? -49.233 -10.606 30.341 1.00 58.59 197 GLY A O 1
ATOM 1595 N N . ASP A 1 198 ? -50.605 -12.135 29.405 1.00 52.66 198 ASP A N 1
ATOM 1596 C CA . ASP A 1 198 ? -49.714 -12.946 28.541 1.00 52.66 198 ASP A CA 1
ATOM 1597 C C . ASP A 1 198 ? -50.402 -14.225 27.990 1.00 52.66 198 ASP A C 1
ATOM 1599 O O . ASP A 1 198 ? -49.740 -15.121 27.469 1.00 52.66 198 ASP A O 1
ATOM 1603 N N . GLN A 1 199 ? -51.737 -14.356 28.050 1.00 49.03 199 GLN A N 1
ATOM 1604 C CA . GLN A 1 199 ? -52.467 -15.470 27.414 1.00 49.03 199 GLN A CA 1
ATOM 1605 C C . GLN A 1 199 ? -52.659 -15.213 25.908 1.00 49.03 199 GLN A C 1
ATOM 1607 O O . GLN A 1 199 ? -53.740 -15.355 25.336 1.00 49.03 199 GLN A O 1
ATOM 1612 N N . LYS A 1 200 ? -51.579 -14.865 25.199 1.00 48.97 200 LYS A N 1
ATOM 1613 C CA . LYS A 1 200 ? -51.525 -15.141 23.762 1.00 48.97 200 LYS A CA 1
ATOM 1614 C C . LYS A 1 200 ? -51.290 -16.639 23.611 1.00 48.97 200 LYS A C 1
ATOM 1616 O O . LYS A 1 200 ? -50.157 -17.085 23.699 1.00 48.97 200 LYS A O 1
ATOM 1621 N N . LYS A 1 201 ? -52.390 -17.372 23.400 1.00 39.91 201 LYS A N 1
ATOM 1622 C CA . LYS A 1 201 ? -52.501 -18.724 22.818 1.00 39.91 201 LYS A CA 1
ATOM 1623 C C . LYS A 1 201 ? -51.1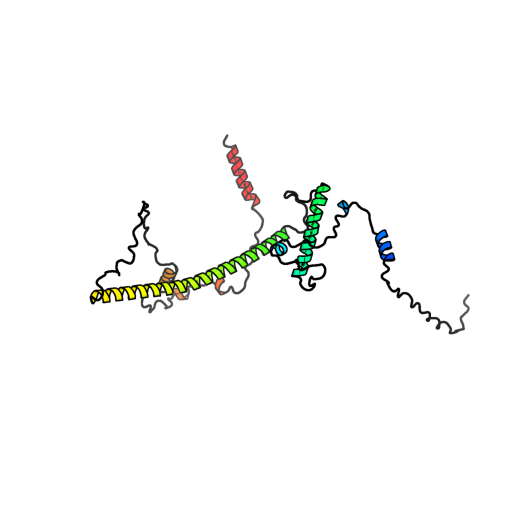91 -19.540 22.825 1.00 39.91 201 LYS A C 1
ATOM 1625 O O . LYS A 1 201 ? -50.322 -19.255 21.994 1.00 39.91 201 LYS A O 1
ATOM 1630 N N . PRO A 1 202 ? -51.064 -20.609 23.632 1.00 40.19 202 PRO A N 1
ATOM 1631 C CA . PRO A 1 202 ? -49.977 -21.554 23.439 1.00 40.19 202 PRO A CA 1
ATOM 1632 C C . PRO A 1 202 ? -50.163 -22.202 22.061 1.00 40.19 202 PRO A C 1
ATOM 1634 O O . PRO A 1 202 ? -51.073 -22.999 21.849 1.00 40.19 202 PRO A O 1
ATOM 1637 N N . LYS A 1 203 ? -49.310 -21.839 21.098 1.00 44.72 203 LYS A N 1
ATOM 1638 C CA . LYS A 1 203 ? -48.942 -22.796 20.057 1.00 44.72 203 LYS A CA 1
ATOM 1639 C C . LYS A 1 203 ? -48.142 -23.887 20.763 1.00 44.72 203 LYS A C 1
ATOM 1641 O O . LYS A 1 203 ? -47.219 -23.587 21.515 1.00 44.72 203 LYS A O 1
ATOM 1646 N N . GLU A 1 204 ? -48.609 -25.109 20.565 1.00 39.44 204 GLU A N 1
ATOM 1647 C CA . GLU A 1 204 ? -48.162 -26.376 21.136 1.00 39.44 204 GLU A CA 1
ATOM 1648 C C . GLU A 1 204 ? -46.672 -26.467 21.512 1.00 39.44 204 GLU A C 1
ATOM 1650 O O . GLU A 1 204 ? -45.807 -26.088 20.718 1.00 39.44 204 GLU A O 1
ATOM 1655 N N . PRO A 1 205 ? -46.334 -27.068 22.667 1.00 42.41 205 PRO A N 1
ATOM 1656 C CA . PRO A 1 205 ? -44.986 -27.534 22.929 1.00 42.41 205 PRO A CA 1
ATOM 1657 C C . PRO A 1 205 ? -44.836 -28.993 22.476 1.00 42.41 205 PRO A C 1
ATOM 1659 O O . PRO A 1 205 ? -45.254 -29.927 23.163 1.00 42.41 205 PRO A O 1
ATOM 1662 N N . SER A 1 206 ? -44.160 -29.207 21.347 1.00 36.97 206 SER A N 1
ATOM 1663 C CA . SER A 1 206 ? -43.551 -30.502 21.050 1.00 36.97 206 SER A CA 1
ATOM 1664 C C . SER A 1 206 ? -42.288 -30.678 21.902 1.00 36.97 206 SER A C 1
ATOM 1666 O O . SER A 1 206 ? -41.295 -29.982 21.713 1.00 36.97 206 SER A O 1
ATOM 1668 N N . GLN A 1 207 ? -42.380 -31.619 22.838 1.00 40.62 207 GLN A N 1
ATOM 1669 C CA . GLN A 1 207 ? -41.339 -32.525 23.335 1.00 40.62 207 GLN A CA 1
ATOM 1670 C C . GLN A 1 207 ? -39.937 -31.986 23.696 1.00 40.62 207 GLN A C 1
ATOM 1672 O O . GLN A 1 207 ? -39.118 -31.634 22.859 1.00 40.62 207 GLN A O 1
ATOM 1677 N N . ALA A 1 208 ? -39.640 -32.191 24.985 1.00 39.69 208 ALA A N 1
ATOM 1678 C CA . ALA A 1 208 ? -38.396 -32.744 25.521 1.00 39.69 208 ALA A CA 1
ATOM 1679 C C . ALA A 1 208 ? -37.089 -31.951 25.316 1.00 39.69 208 ALA A C 1
ATOM 1681 O O . ALA A 1 208 ? -36.504 -31.923 24.243 1.00 39.69 208 ALA A O 1
ATOM 1682 N N . GLN A 1 209 ? -36.499 -31.506 26.432 1.00 39.91 209 GLN A N 1
ATOM 1683 C CA . GLN A 1 209 ? -35.362 -32.226 27.024 1.00 39.91 209 GLN A CA 1
ATOM 1684 C C . GLN A 1 209 ? -34.956 -31.624 28.378 1.00 39.91 209 GLN A C 1
ATOM 1686 O O . GLN A 1 209 ? -34.504 -30.488 28.498 1.00 39.91 209 GLN A O 1
ATOM 1691 N N . ASN A 1 210 ? -35.080 -32.463 29.405 1.00 39.59 210 ASN A N 1
ATOM 1692 C CA . ASN A 1 210 ? -34.450 -32.330 30.711 1.00 39.59 210 ASN A CA 1
ATOM 1693 C C . ASN A 1 210 ? -32.929 -32.189 30.580 1.00 39.59 210 ASN A C 1
ATOM 1695 O O . ASN A 1 210 ? -32.304 -33.154 30.151 1.00 39.59 210 ASN A O 1
ATOM 1699 N N . LYS A 1 211 ? -32.327 -31.096 31.079 1.00 40.81 211 LYS A N 1
ATOM 1700 C CA . LYS A 1 211 ? -31.007 -31.130 31.748 1.00 40.81 211 LYS A CA 1
ATOM 1701 C C . LYS A 1 211 ? -30.893 -30.070 32.852 1.00 40.81 211 LYS A C 1
ATOM 1703 O O . LYS A 1 211 ? -30.496 -28.937 32.622 1.00 40.81 211 LYS A O 1
ATOM 1708 N N . VAL A 1 212 ? -31.222 -30.522 34.062 1.00 39.28 212 VAL A N 1
ATOM 1709 C CA . VAL A 1 212 ? -30.474 -30.342 35.319 1.00 39.28 212 VAL A CA 1
ATOM 1710 C C . VAL A 1 212 ? -29.935 -28.933 35.602 1.00 39.28 212 VAL A C 1
ATOM 1712 O O . VAL A 1 212 ? -28.828 -28.557 35.214 1.00 39.28 212 VAL A O 1
ATOM 1715 N N . ALA A 1 213 ? -30.697 -28.215 36.427 1.00 42.47 213 ALA A N 1
ATOM 1716 C CA . ALA A 1 213 ? -30.193 -27.160 37.290 1.00 42.47 213 ALA A CA 1
ATOM 1717 C C . ALA A 1 213 ? -29.029 -27.704 38.136 1.00 42.47 213 ALA A C 1
ATOM 1719 O O . ALA A 1 213 ? -29.213 -28.584 38.974 1.00 42.47 213 ALA A O 1
ATOM 1720 N N . LYS A 1 214 ? -27.818 -27.195 37.892 1.00 44.88 214 LYS A N 1
ATOM 1721 C CA . LYS A 1 214 ? -26.658 -27.448 38.746 1.00 44.88 214 LYS A CA 1
ATOM 1722 C C . LYS A 1 214 ? -26.463 -26.245 39.653 1.00 44.88 214 LYS A C 1
ATOM 1724 O O . LYS A 1 214 ? -26.206 -25.130 39.196 1.00 44.88 214 LYS A O 1
ATOM 1729 N N . ASP A 1 215 ? -26.630 -26.522 40.934 1.00 43.12 215 ASP A N 1
ATOM 1730 C CA . ASP A 1 215 ? -26.598 -25.607 42.055 1.00 43.12 215 ASP A CA 1
ATOM 1731 C C . ASP A 1 215 ? -25.513 -24.533 41.999 1.00 43.12 215 ASP A C 1
ATOM 1733 O O . ASP A 1 215 ? -24.311 -24.770 41.831 1.00 43.12 215 ASP A O 1
ATOM 1737 N N . ASN A 1 216 ? -25.971 -23.317 42.279 1.00 47.91 216 ASN A N 1
ATOM 1738 C CA . ASN A 1 216 ? -25.155 -22.202 42.711 1.00 47.91 216 ASN A CA 1
ATOM 1739 C C . ASN A 1 216 ? -24.475 -22.523 44.054 1.00 47.91 216 ASN A C 1
ATOM 1741 O O . ASN A 1 216 ? -24.972 -22.176 45.119 1.00 47.91 216 ASN A O 1
ATOM 1745 N N . LYS A 1 217 ? -23.262 -23.079 44.006 1.00 52.09 217 LYS A N 1
ATOM 1746 C CA . LYS A 1 217 ? -22.251 -22.915 45.068 1.00 52.09 217 LYS A CA 1
ATOM 1747 C C . LYS A 1 217 ? -21.047 -22.133 44.540 1.00 52.09 217 LYS A C 1
ATOM 1749 O O . LYS A 1 217 ? -19.904 -22.575 44.596 1.00 52.09 217 LYS A O 1
ATOM 1754 N N . LYS A 1 218 ? -21.283 -20.921 44.027 1.00 58.97 218 LYS A N 1
ATOM 1755 C CA . LYS A 1 218 ? -20.210 -19.928 43.864 1.00 58.97 218 LYS A CA 1
ATOM 1756 C C . LYS A 1 218 ? -20.047 -19.191 45.188 1.00 58.97 218 LYS A C 1
ATOM 1758 O O . LYS A 1 218 ? -20.804 -18.278 45.498 1.00 58.97 218 LYS A O 1
ATOM 1763 N N . GLY A 1 219 ? -19.056 -19.612 45.974 1.00 68.31 219 GLY A N 1
ATOM 1764 C CA . GLY A 1 219 ? -18.618 -18.874 47.158 1.00 68.31 219 GLY A CA 1
ATOM 1765 C C . GLY A 1 219 ? -18.258 -17.412 46.834 1.00 68.31 219 GLY A C 1
ATOM 1766 O O . GLY A 1 219 ? -18.144 -17.033 45.664 1.00 68.31 219 GLY A O 1
ATOM 1767 N N . PRO A 1 220 ? -18.065 -16.564 47.858 1.00 69.06 220 PRO A N 1
ATOM 1768 C CA . PRO A 1 220 ? -17.861 -15.132 47.668 1.00 69.06 220 PRO A CA 1
ATOM 1769 C C . PRO A 1 220 ? -16.692 -14.842 46.713 1.00 69.06 220 PRO A C 1
ATOM 1771 O O . PRO A 1 220 ? -15.623 -15.447 46.808 1.00 69.06 220 PRO A O 1
ATOM 1774 N N . ASN A 1 221 ? -16.922 -13.905 45.783 1.00 78.69 221 ASN A N 1
ATOM 1775 C CA . ASN A 1 221 ? -15.971 -13.416 44.776 1.00 78.69 221 ASN A CA 1
ATOM 1776 C C . ASN A 1 221 ? -14.570 -13.193 45.387 1.00 78.69 221 ASN A C 1
ATOM 1778 O O . ASN A 1 221 ? -14.469 -12.641 46.480 1.00 78.69 221 ASN A O 1
ATOM 1782 N N . ALA A 1 222 ? -13.484 -13.555 44.692 1.00 80.12 222 ALA A N 1
ATOM 1783 C CA . ALA A 1 222 ? -12.107 -13.399 45.184 1.00 80.12 222 ALA A CA 1
ATOM 1784 C C . ALA A 1 222 ? -11.788 -11.963 45.650 1.00 80.12 222 ALA A C 1
ATOM 1786 O O . ALA A 1 222 ? -11.103 -11.763 46.652 1.00 80.12 222 ALA A O 1
ATOM 1787 N N . LYS A 1 223 ? -12.371 -10.949 44.992 1.00 81.00 223 LYS A N 1
ATOM 1788 C CA . LYS A 1 223 ? -12.275 -9.546 45.435 1.00 81.00 223 LYS A CA 1
ATOM 1789 C C . LYS A 1 223 ? -12.960 -9.291 46.779 1.00 81.00 223 LYS A C 1
ATOM 1791 O O . LYS A 1 223 ? -12.505 -8.441 47.537 1.00 81.00 223 LYS A O 1
ATOM 1796 N N . ARG A 1 224 ? -14.059 -9.995 47.055 1.00 81.12 224 ARG A N 1
ATOM 1797 C CA . ARG A 1 224 ? -14.777 -9.940 48.330 1.00 81.12 224 ARG A CA 1
ATOM 1798 C C . ARG A 1 224 ? -13.985 -10.677 49.409 1.00 81.12 224 ARG A C 1
ATOM 1800 O O . ARG A 1 224 ? -13.679 -10.044 50.399 1.00 81.12 224 ARG A O 1
ATOM 1807 N N . LYS A 1 225 ? -13.468 -11.884 49.140 1.00 81.56 225 LYS A N 1
ATOM 1808 C CA . LYS A 1 225 ? -12.563 -12.604 50.062 1.00 81.56 225 LYS A CA 1
ATOM 1809 C C . LYS A 1 225 ? -11.347 -11.774 50.487 1.00 81.56 225 LYS A C 1
ATOM 1811 O O . LYS A 1 225 ? -11.045 -11.709 51.670 1.00 81.56 225 LYS A O 1
ATOM 1816 N N . TYR A 1 226 ? -10.684 -11.087 49.553 1.00 80.31 226 TYR A N 1
ATOM 1817 C CA . TYR A 1 226 ? -9.557 -10.204 49.885 1.00 80.31 226 TYR A CA 1
ATOM 1818 C C . TYR A 1 226 ? -9.983 -9.011 50.756 1.00 80.31 226 TYR A C 1
ATOM 1820 O O . TYR A 1 226 ? -9.288 -8.634 51.698 1.00 80.31 226 TYR A O 1
ATOM 1828 N N . LYS A 1 227 ? -11.144 -8.413 50.463 1.00 81.69 227 LYS A N 1
ATOM 1829 C CA . LYS A 1 227 ? -11.695 -7.328 51.283 1.00 81.69 227 LYS A CA 1
ATOM 1830 C C . LYS A 1 227 ? -12.136 -7.823 52.655 1.00 81.69 227 LYS A C 1
ATOM 1832 O O . LYS A 1 227 ? -11.909 -7.111 53.617 1.00 81.69 227 LYS A O 1
ATOM 1837 N N . ASP A 1 228 ? -12.682 -9.023 52.760 1.00 81.94 228 ASP A N 1
ATOM 1838 C CA . ASP A 1 228 ? -13.090 -9.624 54.027 1.00 81.94 228 ASP A CA 1
ATOM 1839 C C . ASP A 1 228 ? -11.863 -10.033 54.861 1.00 81.94 228 ASP A C 1
ATOM 1841 O O . ASP A 1 228 ? -11.872 -9.896 56.078 1.00 81.94 228 ASP A O 1
ATOM 1845 N N . GLN A 1 229 ? -10.760 -10.445 54.228 1.00 78.75 229 GLN A N 1
ATOM 1846 C CA . GLN A 1 229 ? -9.482 -10.680 54.911 1.00 78.75 229 GLN A CA 1
ATOM 1847 C C . GLN A 1 229 ? -8.859 -9.372 55.408 1.00 78.75 229 GLN A C 1
ATOM 1849 O O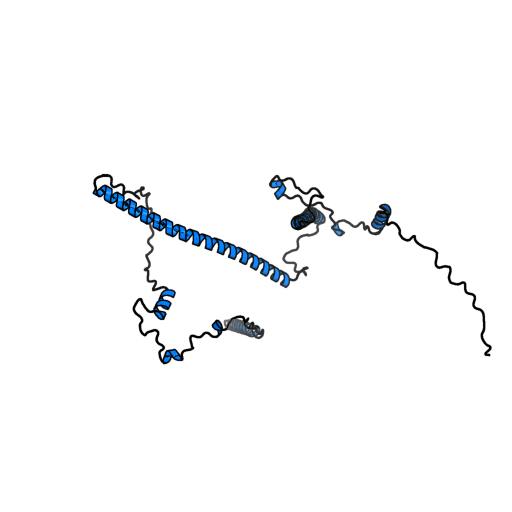 . GLN A 1 229 ? -8.480 -9.261 56.570 1.00 78.75 229 GLN A O 1
ATOM 1854 N N . ARG A 1 230 ? -8.797 -8.344 54.553 1.00 73.31 230 ARG A N 1
ATOM 1855 C CA . ARG A 1 230 ? -8.185 -7.051 54.905 1.00 73.31 230 ARG A CA 1
ATOM 1856 C C . ARG A 1 230 ? -9.062 -6.213 55.837 1.00 73.31 230 ARG A C 1
ATOM 1858 O O . ARG A 1 230 ? -8.575 -5.407 56.626 1.00 73.31 230 ARG A O 1
ATOM 1865 N N . PHE A 1 231 ? -10.374 -6.352 55.707 1.00 73.25 231 PHE A N 1
ATOM 1866 C CA . PHE A 1 231 ? -11.365 -5.481 56.314 1.00 73.25 231 PHE A CA 1
ATOM 1867 C C . PHE A 1 231 ? -12.519 -6.242 56.979 1.00 73.25 231 PHE A C 1
ATOM 1869 O O . PHE A 1 231 ? -13.533 -5.607 57.241 1.00 73.25 231 PHE A O 1
ATOM 1876 N N . GLY A 1 232 ? -12.387 -7.513 57.343 1.00 72.50 232 GLY A N 1
ATOM 1877 C CA . GLY A 1 232 ? -13.412 -8.252 58.094 1.00 72.50 232 GLY A CA 1
ATOM 1878 C C . GLY A 1 232 ? -14.805 -8.288 57.442 1.00 72.50 232 GLY A C 1
ATOM 1879 O O . GLY A 1 232 ? -15.094 -7.609 56.459 1.00 72.50 232 GLY A O 1
ATOM 1880 N N . PHE A 1 233 ? -15.715 -9.063 58.024 1.00 69.00 233 PHE A N 1
ATOM 1881 C CA . PHE A 1 233 ? -17.124 -9.059 57.630 1.00 69.00 233 PHE A CA 1
ATOM 1882 C C . PHE A 1 233 ? -17.880 -8.006 58.456 1.00 69.00 233 PHE A C 1
ATOM 1884 O O . PHE A 1 233 ? -18.030 -8.167 59.660 1.00 69.00 233 PHE A O 1
ATOM 1891 N N . GLY A 1 234 ? -18.293 -6.904 57.817 1.00 72.06 234 GLY A N 1
ATOM 1892 C CA . GLY A 1 234 ? -19.318 -5.948 58.278 1.00 72.06 234 GLY A CA 1
ATOM 1893 C C . GLY A 1 234 ? -19.554 -5.772 59.791 1.00 72.06 234 GLY A C 1
ATOM 1894 O O . GLY A 1 234 ? -20.638 -6.091 60.261 1.00 72.06 234 GLY A O 1
ATOM 1895 N N . GLY A 1 235 ? -18.596 -5.200 60.536 1.00 69.88 235 GLY A N 1
ATOM 1896 C CA . GLY A 1 235 ? -18.749 -4.861 61.964 1.00 69.88 235 GLY A CA 1
ATOM 1897 C C . GLY A 1 235 ? -17.634 -3.951 62.517 1.00 69.88 235 GLY A C 1
ATOM 1898 O O . GLY A 1 235 ? -16.603 -3.761 61.862 1.00 69.88 235 GLY A O 1
ATOM 1899 N N . LYS A 1 236 ? -17.846 -3.352 63.708 1.00 55.66 236 LYS A N 1
ATOM 1900 C CA . LYS A 1 236 ? -16.936 -2.375 64.361 1.00 55.66 236 LYS A CA 1
ATOM 1901 C C . LYS A 1 236 ? -15.519 -2.948 64.538 1.00 55.66 236 LYS A C 1
ATOM 1903 O O . LYS A 1 236 ? -15.323 -3.962 65.194 1.00 55.66 236 LYS A O 1
ATOM 1908 N N . LYS A 1 237 ? -14.516 -2.238 64.004 1.00 63.84 237 LYS A N 1
ATOM 1909 C CA . LYS A 1 237 ? -13.082 -2.579 64.085 1.00 63.84 237 LYS A CA 1
ATOM 1910 C C . LYS A 1 237 ? -12.267 -1.590 64.911 1.00 63.84 237 LYS A C 1
ATOM 1912 O O . LYS A 1 237 ? -11.320 -0.987 64.400 1.00 63.84 237 LYS A O 1
ATOM 1917 N N . LYS A 1 238 ? -12.615 -1.384 66.175 1.00 57.06 238 LYS A N 1
ATOM 1918 C CA . LYS A 1 238 ? -11.664 -0.721 67.075 1.00 57.06 238 LYS A CA 1
ATOM 1919 C C . LYS A 1 238 ? -10.561 -1.737 67.417 1.00 57.06 238 LYS A C 1
ATOM 1921 O O . LYS A 1 238 ? -10.871 -2.877 67.729 1.00 57.06 238 LYS A O 1
ATOM 1926 N N . GLY A 1 239 ? -9.291 -1.368 67.243 1.00 64.81 239 GLY A N 1
ATOM 1927 C CA . GLY A 1 239 ? -8.127 -2.167 67.668 1.00 64.81 239 GLY A CA 1
ATOM 1928 C C . GLY A 1 239 ? -7.428 -3.023 66.599 1.00 64.81 239 GLY A C 1
ATOM 1929 O O . GLY A 1 239 ? -6.209 -3.086 66.598 1.00 64.81 239 GLY A O 1
ATOM 1930 N N . LYS A 1 240 ? -8.127 -3.600 65.606 1.00 64.75 240 LYS A N 1
ATOM 1931 C CA . LYS A 1 240 ? -7.493 -4.466 64.569 1.00 64.75 240 LYS A CA 1
ATOM 1932 C C . LYS A 1 240 ? -6.555 -3.755 63.573 1.00 64.75 240 LYS A C 1
ATOM 1934 O O . LYS A 1 240 ? -5.986 -4.405 62.706 1.00 64.75 240 LYS A O 1
ATOM 1939 N N . LYS A 1 241 ? -6.444 -2.426 63.648 1.00 63.03 241 LYS A N 1
ATOM 1940 C CA . LYS A 1 241 ? -5.492 -1.618 62.863 1.00 63.03 241 LYS A CA 1
ATOM 1941 C C . LYS A 1 241 ? -4.272 -1.178 63.683 1.00 63.03 241 LYS A C 1
ATOM 1943 O O . LYS A 1 241 ? -3.488 -0.380 63.185 1.00 63.03 241 LYS A O 1
ATOM 1948 N N . TRP A 1 242 ? -4.156 -1.599 64.942 1.00 71.00 242 TRP A N 1
ATOM 1949 C CA . TRP A 1 242 ? -2.991 -1.274 65.758 1.00 71.00 242 TRP A CA 1
ATOM 1950 C C . TRP A 1 242 ? -1.836 -2.193 65.375 1.00 71.00 242 TRP A C 1
ATOM 1952 O O . TRP A 1 242 ? -2.039 -3.389 65.164 1.00 71.00 242 TRP A O 1
ATOM 1962 N N . ASN A 1 243 ? -0.642 -1.619 65.256 1.00 73.50 243 ASN A N 1
ATOM 1963 C CA . ASN A 1 243 ? 0.565 -2.378 64.963 1.00 73.50 243 ASN A CA 1
ATOM 1964 C C . ASN A 1 243 ? 0.842 -3.324 66.138 1.00 73.50 243 ASN A C 1
ATOM 1966 O O . ASN A 1 243 ? 1.063 -2.873 67.260 1.00 73.50 243 ASN A O 1
ATOM 1970 N N . THR A 1 244 ? 0.814 -4.632 65.892 1.00 76.44 244 THR A N 1
ATOM 1971 C CA . THR A 1 244 ? 1.340 -5.618 66.839 1.00 76.44 244 THR A CA 1
ATOM 1972 C C . THR A 1 244 ? 2.866 -5.625 66.754 1.00 76.44 244 THR A C 1
ATOM 1974 O O . THR A 1 244 ? 3.435 -5.277 65.717 1.00 76.44 244 THR A O 1
ATOM 1977 N N . LYS A 1 245 ? 3.547 -6.032 67.833 1.00 75.44 245 LYS A N 1
ATOM 1978 C CA . LYS A 1 245 ? 5.020 -6.124 67.885 1.00 75.44 245 LYS A CA 1
ATOM 1979 C C . LYS A 1 245 ? 5.596 -6.953 66.724 1.00 75.44 245 LYS A C 1
ATOM 1981 O O . LYS A 1 245 ? 6.652 -6.625 66.202 1.00 75.44 245 LYS A O 1
ATOM 1986 N N . GLU A 1 246 ? 4.856 -7.967 66.278 1.00 72.00 246 GLU A N 1
ATOM 1987 C CA . GLU A 1 246 ? 5.193 -8.813 65.126 1.00 72.00 246 GLU A CA 1
ATOM 1988 C C . GLU A 1 246 ? 4.990 -8.101 63.775 1.00 72.00 246 GLU A C 1
ATOM 1990 O O . GLU A 1 246 ? 5.788 -8.275 62.860 1.00 72.00 246 GLU A O 1
ATOM 1995 N N . SER A 1 247 ? 3.974 -7.239 63.651 1.00 70.12 247 SER A N 1
ATOM 1996 C CA . SER A 1 247 ? 3.687 -6.485 62.421 1.00 70.12 247 SER A CA 1
ATOM 1997 C C . SER A 1 247 ? 4.624 -5.292 62.199 1.00 70.12 247 SER A C 1
ATOM 1999 O O . SER A 1 247 ? 4.685 -4.792 61.078 1.00 70.12 247 SER A O 1
ATOM 2001 N N . HIS A 1 248 ? 5.320 -4.802 63.231 1.00 71.62 248 HIS A N 1
ATOM 2002 C CA . HIS A 1 248 ? 6.225 -3.651 63.106 1.00 71.62 248 HIS A CA 1
ATOM 2003 C C . HIS A 1 248 ? 7.473 -3.969 62.264 1.00 71.62 248 HIS A C 1
ATOM 2005 O O . HIS A 1 248 ? 7.963 -3.096 61.554 1.00 71.62 248 HIS A O 1
ATOM 2011 N N . ASN A 1 249 ? 7.935 -5.224 62.293 1.00 76.75 249 ASN A N 1
ATOM 2012 C CA . ASN A 1 249 ? 9.152 -5.667 61.605 1.00 76.75 249 ASN A CA 1
ATOM 2013 C C . ASN A 1 249 ? 8.877 -6.499 60.335 1.00 76.75 249 ASN A C 1
ATOM 2015 O O . ASN A 1 249 ? 9.819 -6.912 59.658 1.00 76.75 249 ASN A O 1
ATOM 2019 N N . ASP A 1 250 ? 7.611 -6.755 59.989 1.00 79.25 250 ASP A N 1
ATOM 2020 C CA . ASP A 1 250 ? 7.253 -7.547 58.808 1.00 79.25 250 ASP A CA 1
ATOM 2021 C C . ASP A 1 250 ? 7.292 -6.706 57.519 1.00 79.25 250 ASP A C 1
ATOM 2023 O O . ASP A 1 250 ? 6.321 -6.065 57.111 1.00 79.25 250 ASP A O 1
ATOM 2027 N N . VAL A 1 251 ? 8.445 -6.732 56.850 1.00 75.69 251 VAL A N 1
ATOM 2028 C CA . VAL A 1 251 ? 8.671 -6.111 55.533 1.00 75.69 251 VAL A CA 1
ATOM 2029 C C . VAL A 1 251 ? 8.436 -7.074 54.362 1.00 75.69 251 VAL A C 1
ATOM 2031 O O . VAL A 1 251 ? 8.667 -6.708 53.209 1.00 75.69 251 VAL A O 1
ATOM 2034 N N . SER A 1 252 ? 7.944 -8.296 54.605 1.00 76.31 252 SER A N 1
ATOM 2035 C CA . SER A 1 252 ? 7.791 -9.332 53.565 1.00 76.31 252 SER A CA 1
ATOM 2036 C C . SER A 1 252 ? 6.789 -8.951 52.462 1.00 76.31 252 SER A C 1
ATOM 2038 O O . SER A 1 252 ? 6.914 -9.375 51.309 1.00 76.31 252 SER A O 1
ATOM 2040 N N . GLY A 1 253 ? 5.819 -8.086 52.781 1.00 71.75 253 GLY A N 1
ATOM 2041 C CA . GLY A 1 253 ? 4.869 -7.514 51.823 1.00 71.75 253 GLY A CA 1
ATOM 2042 C C . GLY A 1 253 ? 5.448 -6.401 50.935 1.00 71.75 253 GLY A C 1
ATOM 2043 O O . GLY A 1 253 ? 4.829 -6.040 49.926 1.00 71.75 253 GLY A O 1
ATOM 2044 N N . PHE A 1 254 ? 6.623 -5.854 51.267 1.00 75.88 254 PHE A N 1
ATOM 2045 C CA . PHE A 1 254 ? 7.255 -4.773 50.515 1.00 75.88 254 PHE A CA 1
ATOM 2046 C C . PHE A 1 254 ? 7.946 -5.316 49.260 1.00 75.88 254 PHE A C 1
ATOM 2048 O O . PHE A 1 254 ? 9.082 -5.786 49.261 1.00 75.88 254 PHE A O 1
ATOM 2055 N N . ARG A 1 255 ? 7.253 -5.223 48.123 1.00 75.50 255 ARG A N 1
ATOM 2056 C CA . ARG A 1 255 ? 7.827 -5.550 46.812 1.00 75.50 255 ARG A CA 1
ATOM 2057 C C . ARG A 1 255 ? 8.668 -4.381 46.297 1.00 75.50 255 ARG A C 1
ATOM 2059 O O . ARG A 1 255 ? 8.214 -3.629 45.433 1.00 75.50 255 ARG A O 1
ATOM 2066 N N . ALA A 1 256 ? 9.913 -4.277 46.768 1.00 69.94 256 ALA A N 1
ATOM 2067 C CA . ALA A 1 256 ? 10.889 -3.261 46.341 1.00 69.94 256 ALA A CA 1
ATOM 2068 C C . ALA A 1 256 ? 11.004 -3.143 44.806 1.00 69.94 256 ALA A C 1
ATOM 2070 O O . ALA A 1 256 ? 11.106 -2.052 44.249 1.00 69.94 256 ALA A O 1
ATOM 2071 N N . LYS A 1 257 ? 10.876 -4.279 44.107 1.00 65.88 257 LYS A N 1
ATOM 2072 C CA . LYS A 1 257 ? 10.933 -4.380 42.641 1.00 65.88 257 LYS A CA 1
ATOM 2073 C C . LYS A 1 257 ? 9.769 -3.697 41.907 1.00 65.88 257 LYS A C 1
ATOM 2075 O O . LYS A 1 257 ? 9.894 -3.426 40.722 1.00 65.88 257 LYS A O 1
ATOM 2080 N N . VAL A 1 258 ? 8.638 -3.455 42.574 1.00 69.19 258 VAL A N 1
ATOM 2081 C CA . VAL A 1 258 ? 7.463 -2.767 42.000 1.00 69.19 258 VAL A CA 1
ATOM 2082 C C . VAL A 1 258 ? 7.427 -1.303 42.435 1.00 69.19 258 VAL A C 1
ATOM 2084 O O . VAL A 1 258 ? 7.082 -0.445 41.630 1.00 69.19 258 VAL A O 1
ATOM 2087 N N . ALA A 1 259 ? 7.816 -1.011 43.679 1.00 66.69 259 ALA A N 1
ATOM 2088 C CA . ALA A 1 259 ? 7.816 0.347 44.223 1.00 66.69 259 ALA A CA 1
ATOM 2089 C C . ALA A 1 259 ? 8.902 1.244 43.598 1.00 66.69 259 ALA A C 1
ATOM 2091 O O . ALA A 1 259 ? 8.627 2.399 43.286 1.00 66.69 259 ALA A O 1
ATOM 2092 N N . ASN A 1 260 ? 10.096 0.699 43.335 1.00 61.84 260 ASN A N 1
ATOM 2093 C CA . ASN A 1 260 ? 11.224 1.465 42.786 1.00 61.84 260 ASN A CA 1
ATO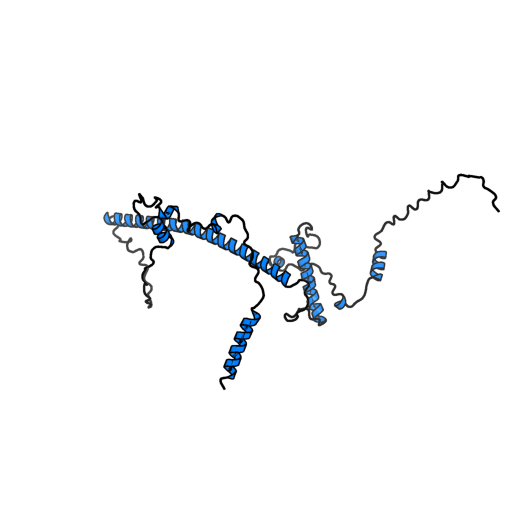M 2094 C C . ASN A 1 260 ? 11.366 1.340 41.259 1.00 61.84 260 ASN A C 1
ATOM 2096 O O . ASN A 1 260 ? 12.283 1.905 40.670 1.00 61.84 260 ASN A O 1
ATOM 2100 N N . ALA A 1 261 ? 10.458 0.631 40.580 1.00 57.38 261 ALA A N 1
ATOM 2101 C CA . ALA A 1 261 ? 10.487 0.489 39.126 1.00 57.38 261 ALA A CA 1
ATOM 2102 C C . ALA A 1 261 ? 9.800 1.670 38.420 1.00 57.38 261 ALA A C 1
ATOM 2104 O O . ALA A 1 261 ? 8.840 1.501 37.670 1.00 57.38 261 ALA A O 1
ATOM 2105 N N . LYS A 1 262 ? 10.336 2.879 38.612 1.00 52.78 262 LYS A N 1
ATOM 2106 C CA . LYS A 1 262 ? 10.274 3.917 37.579 1.00 52.78 262 LYS A CA 1
ATOM 2107 C C . LYS A 1 262 ? 11.531 3.770 36.715 1.00 52.78 262 LYS A C 1
ATOM 2109 O O . LYS A 1 262 ? 12.611 4.171 37.117 1.00 52.78 262 LYS A O 1
ATOM 2114 N N . GLY A 1 263 ? 11.387 3.174 35.528 1.00 54.19 263 GLY A N 1
ATOM 2115 C CA . GLY A 1 263 ? 12.283 3.470 34.401 1.00 54.19 263 GLY A CA 1
ATOM 2116 C C . GLY A 1 263 ? 13.458 2.537 34.073 1.00 54.19 263 GLY A C 1
ATOM 2117 O O . GLY A 1 263 ? 14.212 2.881 33.170 1.00 54.19 263 GLY A O 1
ATOM 2118 N N . ALA A 1 264 ? 13.626 1.358 34.679 1.00 42.44 264 ALA A N 1
ATOM 2119 C CA . ALA A 1 264 ? 14.712 0.447 34.284 1.00 42.44 264 ALA A CA 1
ATOM 2120 C C . ALA A 1 264 ? 14.211 -0.700 33.390 1.00 42.44 264 ALA A C 1
ATOM 2122 O O . ALA A 1 264 ? 13.575 -1.653 33.846 1.00 42.44 264 ALA A O 1
ATOM 2123 N N . LYS A 1 265 ? 14.534 -0.614 32.094 1.00 43.88 265 LYS A N 1
ATOM 2124 C CA . LYS A 1 265 ? 14.569 -1.760 31.178 1.00 43.88 265 LYS A CA 1
ATOM 2125 C C . LYS A 1 265 ? 15.427 -2.851 31.830 1.00 43.88 265 LYS A C 1
ATOM 2127 O O . LYS A 1 265 ? 16.617 -2.646 32.039 1.00 43.88 265 LYS A O 1
ATOM 2132 N N . GLY A 1 266 ? 14.833 -3.993 32.171 1.00 41.22 266 GLY A N 1
ATOM 2133 C CA . GLY A 1 266 ? 15.608 -5.140 32.645 1.00 41.22 266 GLY A CA 1
ATOM 2134 C C . GLY A 1 266 ? 16.610 -5.595 31.574 1.00 41.22 266 GLY A C 1
ATOM 2135 O O . GLY A 1 266 ? 16.307 -5.473 30.381 1.00 41.22 266 GLY A O 1
ATOM 2136 N N . PRO A 1 267 ? 17.782 -6.133 31.957 1.00 40.72 267 PRO A N 1
ATOM 2137 C CA . PRO A 1 267 ? 18.712 -6.685 30.990 1.00 40.72 267 PRO A CA 1
ATOM 2138 C C . PRO A 1 267 ? 18.021 -7.862 30.304 1.00 40.72 267 PRO A C 1
ATOM 2140 O O . PRO A 1 267 ? 17.503 -8.778 30.952 1.00 40.72 267 PRO A O 1
ATOM 2143 N N . ARG A 1 268 ? 17.977 -7.821 28.971 1.00 39.78 268 ARG A N 1
ATOM 2144 C CA . ARG A 1 268 ? 17.645 -8.995 28.168 1.00 39.78 268 ARG A CA 1
ATOM 2145 C C . ARG A 1 268 ? 18.622 -10.093 28.575 1.00 39.78 268 ARG A C 1
ATOM 2147 O O . ARG A 1 268 ? 19.821 -9.955 28.359 1.00 39.78 268 ARG A O 1
ATOM 2154 N N . LYS A 1 269 ? 18.106 -11.179 29.152 1.00 36.06 269 LYS A N 1
ATOM 2155 C CA . LYS A 1 269 ? 18.823 -12.453 29.185 1.00 36.06 269 LYS A CA 1
ATOM 2156 C C . LYS A 1 269 ? 19.099 -12.827 27.732 1.00 36.06 269 LYS A C 1
ATOM 2158 O O . LYS A 1 269 ? 18.187 -13.216 27.006 1.00 36.06 269 LYS A O 1
ATOM 2163 N N . VAL A 1 270 ? 20.342 -12.640 27.316 1.00 42.16 270 VAL A N 1
ATOM 2164 C CA . VAL A 1 270 ? 20.907 -13.270 26.127 1.00 42.16 270 VAL A CA 1
ATOM 2165 C C . VAL A 1 270 ? 20.766 -14.781 26.347 1.00 42.16 270 VAL A C 1
ATOM 2167 O O . VAL A 1 270 ? 21.211 -15.267 27.394 1.00 42.16 270 VAL A O 1
ATOM 2170 N N . PRO A 1 271 ? 20.111 -15.545 25.460 1.00 37.47 271 PRO A N 1
ATOM 2171 C CA . PRO A 1 271 ? 20.228 -16.988 25.516 1.00 37.47 271 PRO A CA 1
ATOM 2172 C C . PRO A 1 271 ? 21.655 -17.324 25.079 1.00 37.47 271 PRO A C 1
ATOM 2174 O O . PRO A 1 271 ? 22.043 -17.009 23.959 1.00 37.47 271 PRO A O 1
ATOM 2177 N N . LYS A 1 272 ? 22.443 -17.930 25.973 1.00 38.38 272 LYS A N 1
ATOM 2178 C CA . LYS A 1 272 ? 23.667 -18.627 25.573 1.00 38.38 272 LYS A CA 1
ATOM 2179 C C . LYS A 1 272 ? 23.245 -19.785 24.669 1.00 38.38 272 LYS A C 1
ATOM 2181 O O . LYS A 1 272 ? 22.635 -20.744 25.141 1.00 38.38 272 LYS A O 1
ATOM 2186 N N . GLU A 1 273 ? 23.506 -19.651 23.374 1.00 44.09 273 GLU A N 1
ATOM 2187 C CA . GLU A 1 273 ? 23.568 -20.779 22.455 1.00 44.09 273 GLU A CA 1
ATOM 2188 C C . GLU A 1 273 ? 24.782 -21.629 22.828 1.00 44.09 273 GLU A C 1
ATOM 2190 O O . GLU A 1 273 ? 25.901 -21.140 22.950 1.00 44.09 273 GLU A O 1
ATOM 2195 N N . GLY A 1 274 ? 24.518 -22.899 23.096 1.00 47.72 274 GLY A N 1
ATOM 2196 C CA . GLY A 1 274 ? 25.497 -23.879 23.537 1.00 47.72 274 GLY A CA 1
ATOM 2197 C C . GLY A 1 274 ? 24.776 -24.951 24.341 1.00 47.72 274 GLY A C 1
ATOM 2198 O O . GLY A 1 274 ? 24.255 -24.670 25.415 1.00 47.72 274 GLY A O 1
ATOM 2199 N N . ASN A 1 275 ? 24.727 -26.169 23.803 1.00 46.47 275 ASN A N 1
ATOM 2200 C CA . ASN A 1 275 ? 24.159 -27.388 24.401 1.00 46.47 275 ASN A CA 1
ATOM 2201 C C . ASN A 1 275 ? 22.646 -27.635 24.268 1.00 46.47 275 ASN A C 1
ATOM 2203 O O . ASN A 1 275 ? 21.999 -28.083 25.212 1.00 46.47 275 ASN A O 1
ATOM 2207 N N . LYS A 1 276 ? 22.080 -27.478 23.063 1.00 45.62 276 LYS A N 1
ATOM 2208 C CA . LYS A 1 276 ? 20.841 -28.205 22.689 1.00 45.62 276 LYS A CA 1
ATOM 2209 C C . LYS A 1 276 ? 21.028 -29.301 21.638 1.00 45.62 276 LYS A C 1
ATOM 2211 O O . LYS A 1 276 ? 20.133 -30.123 21.474 1.00 45.62 276 LYS A O 1
ATOM 2216 N N . ILE A 1 277 ? 22.200 -29.384 21.010 1.00 47.34 277 ILE A N 1
ATOM 2217 C CA . ILE A 1 277 ? 22.496 -30.419 20.008 1.00 47.34 277 ILE A CA 1
ATOM 2218 C C . ILE A 1 277 ? 22.743 -31.786 20.687 1.00 47.34 277 ILE A C 1
ATOM 2220 O O . ILE A 1 277 ? 22.264 -32.810 20.211 1.00 47.34 277 ILE A O 1
ATOM 2224 N N . ASN A 1 278 ? 23.326 -31.807 21.892 1.00 50.03 278 ASN A N 1
ATOM 2225 C CA . ASN A 1 278 ? 23.674 -33.063 22.580 1.00 50.03 278 ASN A CA 1
ATOM 2226 C C . ASN A 1 278 ? 22.509 -33.744 23.327 1.00 50.03 278 ASN A C 1
ATOM 2228 O O . ASN A 1 278 ? 22.619 -34.911 23.698 1.00 50.03 278 ASN A O 1
ATOM 2232 N N . ALA A 1 279 ? 21.383 -33.055 23.552 1.00 49.69 279 ALA A N 1
ATOM 2233 C CA . ALA A 1 279 ? 20.230 -33.641 24.248 1.00 49.69 279 ALA A CA 1
ATOM 2234 C C . ALA A 1 279 ? 19.284 -34.391 23.293 1.00 49.69 279 ALA A C 1
ATOM 2236 O O . ALA A 1 279 ? 18.758 -35.442 23.652 1.00 49.69 279 ALA A O 1
ATOM 2237 N N . LEU A 1 280 ? 19.106 -33.892 22.063 1.00 50.69 280 LEU A N 1
ATOM 2238 C CA . LEU A 1 280 ? 18.292 -34.557 21.037 1.00 50.69 280 LEU A CA 1
ATOM 2239 C C . LEU A 1 280 ? 19.029 -35.730 20.377 1.00 50.69 280 LEU A C 1
ATOM 2241 O O . LEU A 1 280 ? 18.403 -36.754 20.112 1.00 50.69 280 LEU A O 1
ATOM 2245 N N . ALA A 1 281 ? 20.354 -35.637 20.211 1.00 53.44 281 ALA A N 1
ATOM 2246 C CA . ALA A 1 281 ? 21.168 -36.750 19.719 1.00 53.44 281 ALA A CA 1
ATOM 2247 C C . ALA A 1 281 ? 21.142 -37.957 20.681 1.00 53.44 281 ALA A C 1
ATOM 2249 O O . ALA A 1 281 ? 20.938 -39.090 20.250 1.00 53.44 281 ALA A O 1
ATOM 2250 N N . ASN A 1 282 ? 21.228 -37.717 21.996 1.00 53.59 282 ASN A N 1
ATOM 2251 C CA . ASN A 1 282 ? 21.181 -38.787 23.000 1.00 53.59 282 ASN A CA 1
ATOM 2252 C C . ASN A 1 282 ? 19.787 -39.412 23.177 1.00 53.59 282 ASN A C 1
ATOM 2254 O O . ASN A 1 282 ? 19.685 -40.601 23.485 1.00 53.59 282 ASN A O 1
ATOM 2258 N N . LEU A 1 283 ? 18.707 -38.652 22.954 1.00 56.94 283 LEU A N 1
ATOM 2259 C CA . LEU A 1 283 ? 17.349 -39.205 22.992 1.00 56.94 283 LEU A CA 1
ATOM 2260 C C . LEU A 1 283 ? 17.039 -40.050 21.743 1.00 56.94 283 LEU A C 1
ATOM 2262 O O . LEU A 1 283 ? 16.334 -41.051 21.846 1.00 56.94 283 LEU A O 1
ATOM 2266 N N . CYS A 1 284 ? 17.592 -39.677 20.583 1.00 57.00 284 CYS A N 1
ATOM 2267 C CA . CYS A 1 284 ? 17.438 -40.426 19.334 1.00 57.00 284 CYS A CA 1
ATOM 2268 C C . CYS A 1 284 ? 18.265 -41.726 19.344 1.00 57.00 284 CYS A C 1
ATOM 2270 O O . CYS A 1 284 ? 17.740 -42.793 19.030 1.00 57.00 284 CYS A O 1
ATOM 2272 N N . ALA A 1 285 ? 19.512 -41.677 19.830 1.00 57.06 285 ALA A N 1
ATOM 2273 C CA . ALA A 1 285 ? 20.378 -42.854 19.933 1.00 57.06 285 ALA A CA 1
ATOM 2274 C C . ALA A 1 285 ? 19.848 -43.910 20.928 1.00 57.06 285 ALA A C 1
ATOM 2276 O O . ALA A 1 285 ? 19.929 -45.113 20.666 1.00 57.06 285 ALA A O 1
ATOM 2277 N N . ARG A 1 286 ? 19.226 -43.492 22.044 1.00 59.81 286 ARG A N 1
ATOM 2278 C CA . ARG A 1 286 ? 18.561 -44.424 22.979 1.00 59.81 286 ARG A CA 1
ATOM 2279 C C . ARG A 1 286 ? 17.306 -45.073 22.401 1.00 59.81 286 ARG A C 1
ATOM 2281 O O . ARG A 1 286 ? 16.994 -46.201 22.761 1.00 59.81 286 ARG A O 1
ATOM 2288 N N . ARG A 1 287 ? 16.590 -44.388 21.507 1.00 59.78 287 ARG A N 1
ATOM 2289 C CA . ARG A 1 287 ? 15.368 -44.923 20.890 1.00 59.78 287 ARG A CA 1
ATOM 2290 C C . ARG A 1 287 ? 15.671 -45.901 19.749 1.00 59.78 287 ARG A C 1
ATOM 2292 O O . ARG A 1 287 ? 14.959 -46.885 19.613 1.00 59.78 287 ARG A O 1
ATOM 2299 N N . LEU A 1 288 ? 16.759 -45.681 19.006 1.00 59.91 288 LEU A N 1
ATOM 2300 C CA . LEU A 1 288 ? 17.260 -46.605 17.976 1.00 59.91 288 LEU A CA 1
ATOM 2301 C C . LEU A 1 288 ? 17.893 -47.879 18.563 1.00 59.91 288 LEU A C 1
ATOM 2303 O O . LEU A 1 288 ? 17.671 -48.967 18.048 1.00 59.91 288 LEU A O 1
ATOM 2307 N N . SER A 1 289 ? 18.619 -47.772 19.680 1.00 59.34 289 SER A N 1
ATOM 2308 C CA . SER A 1 289 ? 19.220 -48.937 20.360 1.00 59.34 289 SER A CA 1
ATOM 2309 C C . SER A 1 289 ? 18.214 -49.823 21.105 1.00 59.34 289 SER A C 1
ATOM 2311 O O . SER A 1 289 ? 18.483 -51.005 21.304 1.00 59.34 289 SER A O 1
ATOM 2313 N N . LEU A 1 290 ? 17.060 -49.279 21.502 1.00 61.75 290 LEU A N 1
ATOM 2314 C CA . LEU A 1 290 ? 15.940 -50.065 22.034 1.00 61.75 290 LEU A CA 1
ATOM 2315 C C . LEU A 1 290 ? 15.149 -50.778 20.928 1.00 61.75 290 LEU A C 1
ATOM 2317 O O . LEU A 1 290 ? 14.615 -51.846 21.188 1.00 61.75 290 LEU A O 1
ATOM 2321 N N . ALA A 1 291 ? 15.112 -50.225 19.711 1.00 59.12 291 ALA A N 1
ATOM 2322 C CA . ALA A 1 291 ? 14.422 -50.830 18.569 1.00 59.12 291 ALA A CA 1
ATOM 2323 C C . ALA A 1 291 ? 15.211 -51.977 17.907 1.00 59.12 291 ALA A C 1
ATOM 2325 O O . ALA A 1 291 ? 14.612 -52.833 17.279 1.00 59.12 291 ALA A O 1
ATOM 2326 N N . LEU A 1 292 ? 16.538 -52.024 18.075 1.00 56.69 292 LEU A N 1
ATOM 2327 C CA . LEU A 1 292 ? 17.409 -53.091 17.549 1.00 56.69 292 LEU A CA 1
ATOM 2328 C C . LEU A 1 292 ? 17.635 -54.259 18.531 1.00 56.69 292 LEU A C 1
ATOM 2330 O O . LEU A 1 292 ? 18.407 -55.163 18.239 1.00 56.69 292 LEU A O 1
ATOM 2334 N N . LYS A 1 293 ? 17.018 -54.223 19.719 1.00 56.84 293 LYS A N 1
ATOM 2335 C CA . LYS A 1 293 ? 17.083 -55.297 20.736 1.00 56.84 293 LYS A CA 1
ATOM 2336 C C . LYS A 1 293 ? 15.765 -56.058 20.894 1.00 56.84 293 LYS A C 1
ATOM 2338 O O . LYS A 1 293 ? 15.639 -56.882 21.795 1.00 56.84 293 LYS A O 1
ATOM 2343 N N . THR A 1 294 ? 14.793 -55.748 20.047 1.00 54.28 294 THR A N 1
ATOM 2344 C CA . THR A 1 294 ? 13.522 -56.457 19.927 1.00 54.28 294 THR A CA 1
ATOM 2345 C C . THR A 1 294 ? 13.412 -56.986 18.507 1.00 54.28 294 THR A C 1
ATOM 2347 O O . THR A 1 294 ? 12.646 -56.446 17.720 1.00 54.28 294 THR A O 1
ATOM 2350 N N . ASP A 1 295 ? 14.263 -57.962 18.210 1.00 45.97 295 ASP A N 1
ATOM 2351 C CA . ASP A 1 295 ? 14.126 -59.025 17.212 1.00 45.97 295 ASP A CA 1
ATOM 2352 C C . ASP A 1 295 ? 15.027 -60.181 17.680 1.00 45.97 295 ASP A C 1
ATOM 2354 O O . ASP A 1 295 ? 16.159 -59.885 18.142 1.00 45.97 295 ASP A O 1
#

Sequence (295 aa):
MIIDSSTMESEDEESLLGQESEDENSELSDSEEGLKQCLAGFRKDLPWAERLDMTNLPAEDIIYKAEGKKPAVKNGDVNPDDDFQREMFFYRQAQATVLDALPLLSKHGIPTKRPDDYFAEMAKSDQQMQKIRKKLISKQLILEKSEKAKKLREQRKFGKKVQVEVIQKRHKEKRDMMTAVKKFQKGMTDKLDFLDGDQKKPKEPSQAQNKVAKDNKKGPNAKRKYKDQRFGFGGKKKGKKWNTKESHNDVSGFRAKVANAKGAKGPRKVPKEGNKINALANLCARRLSLALKTD